Protein AF-0000000076684549 (afdb_homodimer)

Structure (mmCIF, N/CA/C/O backbone):
data_AF-0000000076684549-model_v1
#
loop_
_entity.id
_entity.type
_entity.pdbx_description
1 polymer protein-tyrosine-phosphatase
#
loop_
_atom_site.group_PDB
_atom_site.id
_atom_site.type_symbol
_atom_site.label_atom_id
_atom_site.label_alt_id
_atom_site.label_comp_id
_atom_site.label_asym_id
_atom_site.label_entity_id
_atom_site.label_seq_id
_atom_site.pdbx_PDB_ins_code
_atom_site.Cartn_x
_atom_site.Cartn_y
_atom_site.Cartn_z
_atom_site.occupancy
_atom_site.B_iso_or_equiv
_atom_site.auth_seq_id
_atom_site.auth_comp_id
_atom_site.auth_asym_id
_atom_site.auth_atom_id
_atom_site.pdbx_PDB_model_num
ATOM 1 N N . MET A 1 1 ? -19.078 31.297 41.25 1 31.47 1 MET A N 1
ATOM 2 C CA . MET A 1 1 ? -17.922 31.109 40.375 1 31.47 1 MET A CA 1
ATOM 3 C C . MET A 1 1 ? -18.328 30.531 39.031 1 31.47 1 MET A C 1
ATOM 5 O O . MET A 1 1 ? -19.125 29.594 38.969 1 31.47 1 MET A O 1
ATOM 9 N N . PRO A 1 2 ? -18.312 31.344 37.938 1 36.59 2 PRO A N 1
ATOM 10 C CA . PRO A 1 2 ? -18.844 30.844 36.656 1 36.59 2 PRO A CA 1
ATOM 11 C C . PRO A 1 2 ? -18.266 29.5 36.25 1 36.59 2 PRO A C 1
ATOM 13 O O . PRO A 1 2 ? -17.125 29.172 36.625 1 36.59 2 PRO A O 1
ATOM 16 N N . PHE A 1 3 ? -19 28.406 36.312 1 35.03 3 PHE A N 1
ATOM 17 C CA . PHE A 1 3 ? -18.625 27.141 35.688 1 35.03 3 PHE A CA 1
ATOM 18 C C . PHE A 1 3 ? -17.969 27.375 34.344 1 35.03 3 PHE A C 1
ATOM 20 O O . PHE A 1 3 ? -18.578 27.953 33.438 1 35.03 3 PHE A O 1
ATOM 27 N N . SER A 1 4 ? -16.703 27.797 34.375 1 34.62 4 SER A N 1
ATOM 28 C CA . SER A 1 4 ? -15.984 27.797 33.094 1 34.62 4 SER A CA 1
ATOM 29 C C . SER A 1 4 ? -16.344 26.562 32.281 1 34.62 4 SER A C 1
ATOM 31 O O . SER A 1 4 ? -16.172 25.438 32.719 1 34.62 4 SER A O 1
ATOM 33 N N . SER A 1 5 ? -17.5 26.5 31.703 1 37.41 5 SER A N 1
ATOM 34 C CA . SER A 1 5 ? -17.781 25.531 30.641 1 37.41 5 SER A CA 1
ATOM 35 C C . SER A 1 5 ? -16.5 25.141 29.906 1 37.41 5 SER A C 1
ATOM 37 O O . SER A 1 5 ? -15.805 26 29.359 1 37.41 5 SER A O 1
ATOM 39 N N . SER A 1 6 ? -15.633 24.391 30.422 1 40.41 6 SER A N 1
ATOM 40 C CA . SER A 1 6 ? -14.531 23.766 29.672 1 40.41 6 SER A CA 1
ATOM 41 C C . SER A 1 6 ? -14.906 23.547 28.219 1 40.41 6 SER A C 1
ATOM 43 O O . SER A 1 6 ? -15.789 22.75 27.922 1 40.41 6 SER A O 1
ATOM 45 N N . LEU A 1 7 ? -15.164 24.547 27.422 1 42.16 7 LEU A N 1
ATOM 46 C CA . LEU A 1 7 ? -15.383 24.516 25.969 1 42.16 7 LEU A CA 1
ATOM 47 C C . LEU A 1 7 ? -14.602 23.375 25.328 1 42.16 7 LEU A C 1
ATOM 49 O O . LEU A 1 7 ? -13.367 23.375 25.344 1 42.16 7 LEU A O 1
ATOM 53 N N . ARG A 1 8 ? -14.875 22.156 25.422 1 46.34 8 ARG A N 1
ATOM 54 C CA . ARG A 1 8 ? -14.352 20.969 24.734 1 46.34 8 ARG A CA 1
ATOM 55 C C . ARG A 1 8 ? -13.898 21.328 23.328 1 46.34 8 ARG A C 1
ATOM 57 O O . ARG A 1 8 ? -14.727 21.531 22.438 1 46.34 8 ARG A O 1
ATOM 64 N N . THR A 1 9 ? -12.953 22.234 23.078 1 57.84 9 THR A N 1
ATOM 65 C CA . THR A 1 9 ? -12.492 22.688 21.766 1 57.84 9 THR A CA 1
ATOM 66 C C . THR A 1 9 ? -12.219 21.5 20.859 1 57.84 9 THR A C 1
ATOM 68 O O . THR A 1 9 ? -11.672 20.484 21.297 1 57.84 9 THR A O 1
ATOM 71 N N . GLU A 1 10 ? -13.07 21.391 19.906 1 76.75 10 GLU A N 1
ATOM 72 C CA . GLU A 1 10 ? -12.969 20.328 18.906 1 76.75 10 GLU A CA 1
ATOM 73 C C . GLU A 1 10 ? -11.562 20.281 18.312 1 76.75 10 GLU A C 1
ATOM 75 O O . GLU A 1 10 ? -10.938 21.312 18.078 1 76.75 10 GLU A O 1
ATOM 80 N N . THR A 1 11 ? -10.82 19.25 18.516 1 92.12 11 THR A N 1
ATOM 81 C CA . THR A 1 11 ? -9.477 19.031 18 1 92.12 11 THR A CA 1
ATOM 82 C C . THR A 1 11 ? -9.523 18.453 16.594 1 92.12 11 THR A C 1
ATOM 84 O O . THR A 1 11 ? -10.32 17.547 16.328 1 92.12 11 THR A O 1
ATOM 87 N N . VAL A 1 12 ? -8.906 19.188 15.688 1 97.5 12 VAL A N 1
ATOM 88 C CA . VAL A 1 12 ? -8.711 18.641 14.352 1 97.5 12 VAL A CA 1
ATOM 89 C C . VAL A 1 12 ? -7.504 17.703 14.352 1 97.5 12 VAL A C 1
ATOM 91 O O . VAL A 1 12 ? -6.406 18.094 14.758 1 97.5 12 VAL A O 1
ATOM 94 N N . TYR A 1 13 ? -7.719 16.484 14 1 98.5 13 TYR A N 1
ATOM 95 C CA . TYR A 1 13 ? -6.668 15.469 13.953 1 98.5 13 TYR A CA 1
ATOM 96 C C . TYR A 1 13 ? -6.359 15.078 12.516 1 98.5 13 TYR A C 1
ATOM 98 O O . TYR A 1 13 ? -7.191 14.461 11.836 1 98.5 13 TYR A O 1
ATOM 106 N N . VAL A 1 14 ? -5.156 15.414 12.008 1 98.81 14 VAL A N 1
ATOM 107 C CA . VAL A 1 14 ? -4.715 15.133 10.648 1 98.81 14 VAL A CA 1
ATOM 108 C C . VAL A 1 14 ? -3.615 14.07 10.672 1 98.81 14 VAL A C 1
ATOM 110 O O . VAL A 1 14 ? -2.648 14.188 11.43 1 98.81 14 VAL A O 1
ATOM 113 N N . VAL A 1 15 ? -3.758 13.047 9.852 1 98.94 15 VAL A N 1
ATOM 114 C CA . VAL A 1 15 ? -2.777 11.969 9.773 1 98.94 15 VAL A CA 1
ATOM 115 C C . VAL A 1 15 ? -2.209 11.898 8.352 1 98.94 15 VAL A C 1
ATOM 117 O O . VAL A 1 15 ? -2.957 11.758 7.387 1 98.94 15 VAL A O 1
ATOM 120 N N . PHE A 1 16 ? -0.882 12.008 8.211 1 98.94 16 PHE A N 1
ATOM 121 C CA . PHE A 1 16 ? -0.19 11.859 6.938 1 98.94 16 PHE A CA 1
ATOM 122 C C . PHE A 1 16 ? 0.201 10.406 6.695 1 98.94 16 PHE A C 1
ATOM 124 O O . PHE A 1 16 ? 0.656 9.719 7.613 1 98.94 16 PHE A O 1
ATOM 131 N N . VAL A 1 17 ? 0.009 9.938 5.434 1 98.81 17 VAL A N 1
ATOM 132 C CA . VAL A 1 17 ? 0.15 8.508 5.207 1 98.81 17 VAL A CA 1
ATOM 133 C C . VAL A 1 17 ? 1.052 8.258 4 1 98.81 17 VAL A C 1
ATOM 135 O O . VAL A 1 17 ? 0.863 8.859 2.943 1 98.81 17 VAL A O 1
ATOM 138 N N . CYS A 1 18 ? 2.043 7.438 4.164 1 97.88 18 CYS A N 1
ATOM 139 C CA . CYS A 1 18 ? 2.818 6.891 3.053 1 97.88 18 CYS A CA 1
ATOM 140 C C . CYS A 1 18 ? 3.033 5.395 3.221 1 97.88 18 CYS A C 1
ATOM 142 O O . CYS A 1 18 ? 2.266 4.723 3.914 1 97.88 18 CYS A O 1
ATOM 144 N N . SER A 1 19 ? 3.949 4.801 2.512 1 95.56 19 SER A N 1
ATOM 145 C CA . SER A 1 19 ? 4.082 3.35 2.496 1 95.56 19 SER A CA 1
ATOM 146 C C . SER A 1 19 ? 4.648 2.832 3.812 1 95.56 19 SER A C 1
ATOM 148 O O . SER A 1 19 ? 4.086 1.921 4.422 1 95.56 19 SER A O 1
ATOM 150 N N . GLY A 1 20 ? 5.727 3.445 4.332 1 96.06 20 GLY A N 1
ATOM 151 C CA . GLY A 1 20 ? 6.461 2.881 5.453 1 96.06 20 GLY A CA 1
ATOM 152 C C . GLY A 1 20 ? 6.598 3.84 6.621 1 96.06 20 GLY A C 1
ATOM 153 O O . GLY A 1 20 ? 7.152 3.482 7.664 1 96.06 20 GLY A O 1
ATOM 154 N N . ASN A 1 21 ? 6.234 5.121 6.348 1 98 21 ASN A N 1
ATOM 155 C CA . ASN A 1 21 ? 6.27 6.152 7.375 1 98 21 ASN A CA 1
ATOM 156 C C . ASN A 1 21 ? 7.699 6.488 7.785 1 98 21 ASN A C 1
ATOM 158 O O . ASN A 1 21 ? 7.984 6.668 8.969 1 98 21 ASN A O 1
ATOM 162 N N . ILE A 1 22 ? 8.547 6.539 6.816 1 97.31 22 ILE A N 1
ATOM 163 C CA . ILE A 1 22 ? 9.914 6.887 7.18 1 97.31 22 ILE A CA 1
ATOM 164 C C . ILE A 1 22 ? 10.398 8.055 6.32 1 97.31 22 ILE A C 1
ATOM 166 O O . ILE A 1 22 ? 11.492 8.57 6.535 1 97.31 22 ILE A O 1
ATOM 170 N N . CYS A 1 23 ? 9.648 8.469 5.25 1 96.62 23 CYS A N 1
ATOM 171 C CA . CYS A 1 23 ? 10.117 9.539 4.375 1 96.62 23 CYS A CA 1
ATOM 172 C C . CYS A 1 23 ? 9.039 10.594 4.164 1 96.62 23 CYS A C 1
ATOM 174 O O . CYS A 1 23 ? 9.008 11.602 4.871 1 96.62 23 CYS A O 1
ATOM 176 N N . ARG A 1 24 ? 8.164 10.445 3.242 1 98.25 24 ARG A N 1
ATOM 177 C CA . ARG A 1 24 ? 7.25 11.492 2.797 1 98.25 24 ARG A CA 1
ATOM 178 C C . ARG A 1 24 ? 6.285 11.891 3.91 1 98.25 24 ARG A C 1
ATOM 180 O O . ARG A 1 24 ? 6.074 13.078 4.164 1 98.25 24 ARG A O 1
ATOM 187 N N . SER A 1 25 ? 5.711 10.836 4.605 1 98.81 25 SER A N 1
ATOM 188 C CA . SER A 1 25 ? 4.676 11.141 5.586 1 98.81 25 SER A CA 1
ATOM 189 C C . SER A 1 25 ? 5.281 11.75 6.848 1 98.81 25 SER A C 1
ATOM 191 O O . SER A 1 25 ? 4.738 12.719 7.398 1 98.81 25 SER A O 1
ATOM 193 N N . PRO A 1 26 ? 6.379 11.273 7.367 1 98.75 26 PRO A N 1
ATOM 194 C CA . PRO A 1 26 ? 6.961 11.984 8.508 1 98.75 26 PRO A CA 1
ATOM 195 C C . PRO A 1 26 ? 7.453 13.383 8.148 1 98.75 26 PRO A C 1
ATOM 197 O O . PRO A 1 26 ? 7.348 14.305 8.953 1 98.75 26 PRO A O 1
ATOM 200 N N . MET A 1 27 ? 8 13.586 6.953 1 98.81 27 MET A N 1
ATOM 201 C CA . MET A 1 27 ? 8.383 14.93 6.527 1 98.81 27 MET A CA 1
ATOM 202 C C . MET A 1 27 ? 7.172 15.859 6.527 1 98.81 27 MET A C 1
ATOM 204 O O . MET A 1 27 ? 7.258 17 7.008 1 98.81 27 MET A O 1
ATOM 208 N N . ALA A 1 28 ? 6.102 15.367 6 1 98.94 28 ALA A N 1
ATOM 209 C CA . ALA A 1 28 ? 4.875 16.156 5.961 1 98.94 28 ALA A CA 1
ATOM 210 C C . ALA A 1 28 ? 4.41 16.516 7.367 1 98.94 28 ALA A C 1
ATOM 212 O O . ALA A 1 28 ? 4.051 17.672 7.629 1 98.94 28 ALA A O 1
ATOM 213 N N . GLU A 1 29 ? 4.383 15.555 8.281 1 98.88 29 GLU A N 1
ATOM 214 C CA . GLU A 1 29 ? 3.977 15.789 9.664 1 98.88 29 GLU A CA 1
ATOM 215 C C . GLU A 1 29 ? 4.832 16.875 10.312 1 98.88 29 GLU A C 1
ATOM 217 O O . GLU A 1 29 ? 4.309 17.797 10.93 1 98.88 29 GLU A O 1
ATOM 222 N N . ILE A 1 30 ? 6.07 16.781 10.141 1 98.88 30 ILE A N 1
ATOM 223 C CA . ILE A 1 30 ? 7.031 17.672 10.789 1 98.88 30 ILE A CA 1
ATOM 224 C C . ILE A 1 30 ? 6.902 19.078 10.203 1 98.88 30 ILE A C 1
ATOM 226 O O . ILE A 1 30 ? 6.844 20.062 10.945 1 98.88 30 ILE A O 1
ATOM 230 N N . ILE A 1 31 ? 6.863 19.172 8.906 1 98.88 31 ILE A N 1
ATOM 231 C CA . ILE A 1 31 ? 6.746 20.469 8.234 1 98.88 31 ILE A CA 1
ATOM 232 C C . ILE A 1 31 ? 5.426 21.125 8.617 1 98.88 31 ILE A C 1
ATOM 234 O O . ILE A 1 31 ? 5.383 22.328 8.906 1 98.88 31 ILE A O 1
ATOM 238 N N . LEU A 1 32 ? 4.391 20.344 8.672 1 98.88 32 LEU A N 1
ATOM 239 C CA . LEU A 1 32 ? 3.088 20.906 9 1 98.88 32 LEU A CA 1
ATOM 240 C C . LEU A 1 32 ? 3.031 21.312 10.469 1 98.88 32 LEU A C 1
ATOM 242 O O . LEU A 1 32 ? 2.344 22.281 10.828 1 98.88 32 LEU A O 1
ATOM 246 N N . ARG A 1 33 ? 3.713 20.562 11.344 1 98.56 33 ARG A N 1
ATOM 247 C CA . ARG A 1 33 ? 3.783 20.969 12.742 1 98.56 33 ARG A CA 1
ATOM 248 C C . ARG A 1 33 ? 4.293 22.391 12.883 1 98.56 33 ARG A C 1
ATOM 250 O O . ARG A 1 33 ? 3.725 23.203 13.625 1 98.56 33 ARG A O 1
ATOM 257 N N . ASP A 1 34 ? 5.305 22.672 12.148 1 98 34 ASP A N 1
ATOM 258 C CA . ASP A 1 34 ? 5.855 24.031 12.164 1 98 34 ASP A CA 1
ATOM 259 C C . ASP A 1 34 ? 4.836 25.031 11.648 1 98 34 ASP A C 1
ATOM 261 O O . ASP A 1 34 ? 4.664 26.109 12.234 1 98 34 ASP A O 1
ATOM 265 N N . ALA A 1 35 ? 4.188 24.703 10.578 1 98.38 35 ALA A N 1
ATOM 266 C CA . ALA A 1 35 ? 3.195 25.594 9.977 1 98.38 35 ALA A CA 1
ATOM 267 C C . ALA A 1 35 ? 2.033 25.844 10.938 1 98.38 35 ALA A C 1
ATOM 269 O O . ALA A 1 35 ? 1.555 26.969 11.062 1 98.38 35 ALA A O 1
ATOM 270 N N . VAL A 1 36 ? 1.604 24.859 11.625 1 98.19 36 VAL A N 1
ATOM 271 C CA . VAL A 1 36 ? 0.494 24.938 12.57 1 98.19 36 VAL A CA 1
ATOM 272 C C . VAL A 1 36 ? 0.896 25.797 13.766 1 98.19 36 VAL A C 1
ATOM 274 O O . VAL A 1 36 ? 0.118 26.625 14.227 1 98.19 36 VAL A O 1
ATOM 277 N N . GLU A 1 37 ? 2.102 25.578 14.273 1 97.38 37 GLU A N 1
ATOM 278 C CA . GLU A 1 37 ? 2.621 26.375 15.383 1 97.38 37 GLU A CA 1
ATOM 279 C C . GLU A 1 37 ? 2.727 27.844 15 1 97.38 37 GLU A C 1
ATOM 281 O O . GLU A 1 37 ? 2.311 28.734 15.758 1 97.38 37 GLU A O 1
ATOM 286 N N . ASN A 1 38 ? 3.238 28.078 13.797 1 97.31 38 ASN A N 1
ATOM 287 C CA . ASN A 1 38 ? 3.393 29.438 13.305 1 97.31 38 ASN A CA 1
ATOM 288 C C . ASN A 1 38 ? 2.041 30.125 13.125 1 97.31 38 ASN A C 1
ATOM 290 O O . ASN A 1 38 ? 1.935 31.344 13.273 1 97.31 38 ASN A O 1
ATOM 294 N N . ALA A 1 39 ? 1.057 29.312 12.898 1 97.38 39 ALA A N 1
ATOM 295 C CA . ALA A 1 39 ? -0.292 29.844 12.695 1 97.38 39 ALA A CA 1
ATOM 296 C C . ALA A 1 39 ? -1.021 30 14.031 1 97.38 39 ALA A C 1
ATOM 298 O O . ALA A 1 39 ? -2.146 30.516 14.07 1 97.38 39 ALA A O 1
ATOM 299 N N . GLY A 1 40 ? -0.437 29.562 15.148 1 96.88 40 GLY A N 1
ATOM 300 C CA . GLY A 1 40 ? -1.035 29.672 16.469 1 96.88 40 GLY A CA 1
ATOM 301 C C . GLY A 1 40 ? -2.164 28.688 16.703 1 96.88 40 GLY A C 1
ATOM 302 O O . GLY A 1 40 ? -3.102 28.969 17.453 1 96.88 40 GLY A O 1
ATOM 303 N N . LEU A 1 41 ? -2.117 27.547 16.016 1 96.31 41 LEU A N 1
ATOM 304 C CA . LEU A 1 41 ? -3.217 26.594 16.062 1 96.31 41 LEU A CA 1
ATOM 305 C C . LEU A 1 41 ? -2.812 25.344 16.844 1 96.31 41 LEU A C 1
ATOM 307 O O . LEU A 1 41 ? -3.557 24.359 16.891 1 96.31 41 LEU A O 1
ATOM 311 N N . ASP A 1 42 ? -1.689 25.281 17.484 1 94.62 42 ASP A N 1
ATOM 312 C CA . ASP A 1 42 ? -1.084 24.078 18.031 1 94.62 42 ASP A CA 1
ATOM 313 C C . ASP A 1 42 ? -1.905 23.531 19.203 1 94.62 42 ASP A C 1
ATOM 315 O O . ASP A 1 42 ? -1.833 22.344 19.531 1 94.62 42 ASP A O 1
ATOM 319 N N . SER A 1 43 ? -2.721 24.297 19.781 1 94.5 43 SER A N 1
ATOM 320 C CA . SER A 1 43 ? -3.539 23.844 20.891 1 94.5 43 SER A CA 1
ATOM 321 C C . SER A 1 43 ? -4.781 23.109 20.406 1 94.5 43 SER A C 1
ATOM 323 O O . SER A 1 43 ? -5.375 22.328 21.156 1 94.5 43 SER A O 1
ATOM 325 N N . ASP A 1 44 ? -5.16 23.297 19.172 1 95.5 44 ASP A N 1
ATOM 326 C CA . ASP A 1 44 ? -6.422 22.781 18.656 1 95.5 44 ASP A CA 1
ATOM 327 C C . ASP A 1 44 ? -6.184 21.734 17.562 1 95.5 44 ASP A C 1
ATOM 329 O O . ASP A 1 44 ? -7.133 21.25 16.938 1 95.5 44 ASP A O 1
ATOM 333 N N . VAL A 1 45 ? -4.961 21.406 17.328 1 97.88 45 VAL A N 1
ATOM 334 C CA . VAL A 1 45 ? -4.641 20.531 16.203 1 97.88 45 VAL A CA 1
ATOM 335 C C . VAL A 1 45 ? -3.719 19.406 16.656 1 97.88 45 VAL A C 1
ATOM 337 O O . VAL A 1 45 ? -2.742 19.656 17.375 1 97.88 45 VAL A O 1
ATOM 340 N N . LEU A 1 46 ? -4.098 18.203 16.391 1 97.88 46 LEU A N 1
ATOM 341 C CA . LEU A 1 46 ? -3.229 17.047 16.516 1 97.88 46 LEU A CA 1
ATOM 342 C C . LEU A 1 46 ? -2.729 16.578 15.148 1 97.88 46 LEU A C 1
ATOM 344 O O . LEU A 1 46 ? -3.49 16.562 14.18 1 97.88 46 LEU A O 1
ATOM 348 N N . LEU A 1 47 ? -1.466 16.297 15.109 1 98.5 47 LEU A N 1
ATOM 349 C CA . LEU A 1 47 ? -0.854 15.789 13.891 1 98.5 47 LEU A CA 1
ATOM 350 C C . LEU A 1 47 ? -0.232 14.422 14.125 1 98.5 47 LEU A C 1
ATOM 352 O O . LEU A 1 47 ? 0.329 14.164 15.195 1 98.5 47 LEU A O 1
ATOM 356 N N . GLY A 1 48 ? -0.361 13.523 13.148 1 98.44 48 GLY A N 1
ATOM 357 C CA . GLY A 1 48 ? 0.317 12.234 13.141 1 98.44 48 GLY A CA 1
ATOM 358 C C . GLY A 1 48 ? 0.684 11.758 11.75 1 98.44 48 GLY A C 1
ATOM 359 O O . GLY A 1 48 ? 0.355 12.414 10.758 1 98.44 48 GLY A O 1
ATOM 360 N N . SER A 1 49 ? 1.431 10.758 11.648 1 98.88 49 SER A N 1
ATOM 361 C CA . SER A 1 49 ? 1.732 10.07 10.391 1 98.88 49 SER A CA 1
ATOM 362 C C . SER A 1 49 ? 1.857 8.57 10.609 1 98.88 49 SER A C 1
ATOM 364 O O . SER A 1 49 ? 2.084 8.109 11.727 1 98.88 49 SER A O 1
ATOM 366 N N . CYS A 1 50 ? 1.634 7.82 9.5 1 98.62 50 CYS A N 1
ATOM 367 C CA . CYS A 1 50 ? 1.741 6.367 9.57 1 98.62 50 CYS A CA 1
ATOM 368 C C . CYS A 1 50 ? 1.978 5.773 8.188 1 98.62 50 CYS A C 1
ATOM 370 O O . CYS A 1 50 ? 1.901 6.48 7.18 1 98.62 50 CYS A O 1
ATOM 372 N N . GLY A 1 51 ? 2.359 4.539 8.234 1 97.94 51 GLY A N 1
ATOM 373 C CA . GLY A 1 51 ? 2.527 3.789 7 1 97.94 51 GLY A CA 1
ATOM 374 C C . GLY A 1 51 ? 1.385 2.83 6.723 1 97.94 51 GLY A C 1
ATOM 375 O O . GLY A 1 51 ? 0.72 2.365 7.652 1 97.94 51 GLY A O 1
ATOM 376 N N . ILE A 1 52 ? 1.234 2.564 5.41 1 97.06 52 ILE A N 1
ATOM 377 C CA . ILE A 1 52 ? 0.346 1.468 5.039 1 97.06 52 ILE A CA 1
ATOM 378 C C . ILE A 1 52 ? 0.92 0.145 5.539 1 97.06 52 ILE A C 1
ATOM 380 O O . ILE A 1 52 ? 0.201 -0.668 6.125 1 97.06 52 ILE A O 1
ATOM 384 N N . GLY A 1 53 ? 2.197 -0.067 5.242 1 95 53 GLY A N 1
ATOM 385 C CA . GLY A 1 53 ? 2.912 -1.216 5.773 1 95 53 GLY A CA 1
ATOM 386 C C . GLY A 1 53 ? 3.588 -0.935 7.102 1 95 53 GLY A C 1
ATOM 387 O O . GLY A 1 53 ? 3.771 0.225 7.477 1 95 53 GLY A O 1
ATOM 388 N N . GLY A 1 54 ? 3.996 -2.008 7.848 1 93.75 54 GLY A N 1
ATOM 389 C CA . GLY A 1 54 ? 4.551 -1.854 9.18 1 93.75 54 GLY A CA 1
ATOM 390 C C . GLY A 1 54 ? 6.004 -2.285 9.273 1 93.75 54 GLY A C 1
ATOM 391 O O . GLY A 1 54 ? 6.496 -2.592 10.367 1 93.75 54 GLY A O 1
ATOM 392 N N . TRP A 1 55 ? 6.73 -2.279 8.242 1 91.19 55 TRP A N 1
ATOM 393 C CA . TRP A 1 55 ? 8.062 -2.879 8.172 1 91.19 55 TRP A CA 1
ATOM 394 C C . TRP A 1 55 ? 9.086 -2.025 8.914 1 91.19 55 TRP A C 1
ATOM 396 O O . TRP A 1 55 ? 10.156 -2.51 9.281 1 91.19 55 TRP A O 1
ATOM 406 N N . HIS A 1 56 ? 8.719 -0.759 9.125 1 94.38 56 HIS A N 1
ATOM 407 C CA . HIS A 1 56 ? 9.688 0.154 9.734 1 94.38 56 HIS A CA 1
ATOM 408 C C . HIS A 1 56 ? 9.203 0.646 11.094 1 94.38 56 HIS A C 1
ATOM 410 O O . HIS A 1 56 ? 9.75 1.604 11.641 1 94.38 56 HIS A O 1
ATOM 416 N N . VAL A 1 57 ? 8.18 0.047 11.664 1 96.56 57 VAL A N 1
ATOM 417 C CA . VAL A 1 57 ? 7.594 0.499 12.922 1 96.56 57 VAL A CA 1
ATOM 418 C C . VAL A 1 57 ? 8.672 0.586 13.992 1 96.56 57 VAL A C 1
ATOM 420 O O . VAL A 1 57 ? 9.461 -0.347 14.172 1 96.56 57 VAL A O 1
ATOM 423 N N . GLY A 1 58 ? 8.727 1.695 14.648 1 98.25 58 GLY A N 1
ATOM 424 C CA . GLY A 1 58 ? 9.672 1.89 15.734 1 98.25 58 GLY A CA 1
ATOM 425 C C . GLY A 1 58 ? 10.961 2.562 15.297 1 98.25 58 GLY A C 1
ATOM 426 O O . GLY A 1 58 ? 11.734 3.033 16.125 1 98.25 58 GLY A O 1
ATOM 427 N N . GLU A 1 59 ? 11.203 2.688 14.016 1 97.88 59 GLU A N 1
ATOM 428 C CA . GLU A 1 59 ? 12.422 3.287 13.477 1 97.88 59 GLU A CA 1
ATOM 429 C C . GLU A 1 59 ? 12.273 4.801 13.344 1 97.88 59 GLU A C 1
ATOM 431 O O . GLU A 1 59 ? 11.164 5.328 13.367 1 97.88 59 GLU A O 1
ATOM 436 N N . SER A 1 60 ? 13.391 5.438 13.219 1 98.31 60 SER A N 1
ATOM 437 C CA . SER A 1 60 ? 13.414 6.855 12.867 1 98.31 60 SER A CA 1
ATOM 438 C C . SER A 1 60 ? 13.117 7.059 11.383 1 98.31 60 SER A C 1
ATOM 440 O O . SER A 1 60 ? 13.016 6.09 10.625 1 98.31 60 SER A O 1
ATOM 442 N N . ALA A 1 61 ? 12.945 8.305 11.016 1 97.88 61 ALA A N 1
ATOM 443 C CA . ALA A 1 61 ? 12.836 8.617 9.594 1 97.88 61 ALA A CA 1
ATOM 444 C C . ALA A 1 61 ? 14.109 8.234 8.852 1 97.88 61 ALA A C 1
ATOM 446 O O . ALA A 1 61 ? 15.172 8.102 9.461 1 97.88 61 ALA A O 1
ATOM 447 N N . ASP A 1 62 ? 13.945 8.008 7.574 1 96.44 62 ASP A N 1
ATOM 448 C CA . ASP A 1 62 ? 15.102 7.789 6.711 1 96.44 62 ASP A CA 1
ATOM 449 C C . ASP A 1 62 ? 16.172 8.859 6.941 1 96.44 62 ASP A C 1
ATOM 451 O O . ASP A 1 62 ? 15.859 10.047 7.051 1 96.44 62 ASP A O 1
ATOM 455 N N . PRO A 1 63 ? 17.438 8.43 7.008 1 97.12 63 PRO A N 1
ATOM 456 C CA . PRO A 1 63 ? 18.516 9.391 7.293 1 97.12 63 PRO A CA 1
ATOM 457 C C . PRO A 1 63 ? 18.562 10.523 6.273 1 97.12 63 PRO A C 1
ATOM 459 O O . PRO A 1 63 ? 18.922 11.656 6.625 1 97.12 63 PRO A O 1
ATOM 462 N N . ARG A 1 64 ? 18.344 10.281 5.008 1 97.81 64 ARG A N 1
ATOM 463 C CA . ARG A 1 64 ? 18.344 11.312 3.98 1 97.81 64 ARG A CA 1
ATOM 464 C C . ARG A 1 64 ? 17.188 12.297 4.188 1 97.81 64 ARG A C 1
ATOM 466 O O . ARG A 1 64 ? 17.344 13.492 3.939 1 97.81 64 ARG A O 1
ATOM 473 N N . ALA A 1 65 ? 16.047 11.789 4.613 1 97.62 65 ALA A N 1
ATOM 474 C CA . ALA A 1 65 ? 14.922 12.656 4.98 1 97.62 65 ALA A CA 1
ATOM 475 C C . ALA A 1 65 ? 15.281 13.539 6.172 1 97.62 65 ALA A C 1
ATOM 477 O O . ALA A 1 65 ? 15 14.734 6.172 1 97.62 65 ALA A O 1
ATOM 478 N N . GLN A 1 66 ? 15.898 12.945 7.199 1 98.31 66 GLN A N 1
ATOM 479 C CA . GLN A 1 66 ? 16.312 13.695 8.375 1 98.31 66 GLN A CA 1
ATOM 480 C C . GLN A 1 66 ? 17.266 14.836 7.996 1 98.31 66 GLN A C 1
ATOM 482 O O . GLN A 1 66 ? 17.109 15.961 8.461 1 98.31 66 GLN A O 1
ATOM 487 N N . LYS A 1 67 ? 18.188 14.469 7.207 1 98.06 67 LYS A N 1
ATOM 488 C CA . LYS A 1 67 ? 19.172 15.461 6.789 1 98.06 67 LYS A CA 1
ATOM 489 C C . LYS A 1 67 ? 18.5 16.641 6.078 1 98.06 67 LYS A C 1
ATOM 491 O O . LYS A 1 67 ? 18.844 17.797 6.336 1 98.06 67 LYS A O 1
ATOM 496 N N . GLU A 1 68 ? 17.641 16.312 5.16 1 98.06 68 GLU A N 1
ATOM 497 C CA . GLU A 1 68 ? 16.938 17.359 4.422 1 98.06 68 GLU A CA 1
ATOM 498 C C . GLU A 1 68 ? 16.109 18.234 5.359 1 98.06 68 GLU A C 1
ATOM 500 O O . GLU A 1 68 ? 16.062 19.453 5.207 1 98.06 68 GLU A O 1
ATOM 505 N N . LEU A 1 69 ? 15.453 17.656 6.324 1 98.5 69 LEU A N 1
ATOM 506 C CA . LEU A 1 69 ? 14.656 18.391 7.297 1 98.5 69 LEU A CA 1
ATOM 507 C C . LEU A 1 69 ? 15.531 19.312 8.125 1 98.5 69 LEU A C 1
ATOM 509 O O . LEU A 1 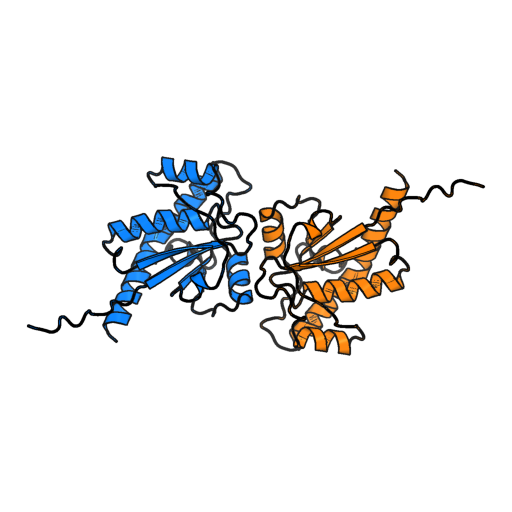69 ? 15.211 20.5 8.289 1 98.5 69 LEU A O 1
ATOM 513 N N . VAL A 1 70 ? 16.625 18.844 8.578 1 98.56 70 VAL A N 1
ATOM 514 C CA . VAL A 1 70 ? 17.547 19.641 9.391 1 98.56 70 VAL A CA 1
ATOM 515 C C . VAL A 1 70 ? 18.078 20.812 8.57 1 98.56 70 VAL A C 1
ATOM 517 O O . VAL A 1 70 ? 18.109 21.938 9.055 1 98.56 70 VAL A O 1
ATOM 520 N N . ARG A 1 71 ? 18.453 20.547 7.383 1 98.12 71 ARG A N 1
ATOM 521 C CA . ARG A 1 71 ? 18.953 21.578 6.492 1 98.12 71 ARG A CA 1
ATOM 522 C C . ARG A 1 71 ? 17.938 22.703 6.328 1 98.12 71 ARG A C 1
ATOM 524 O O . ARG A 1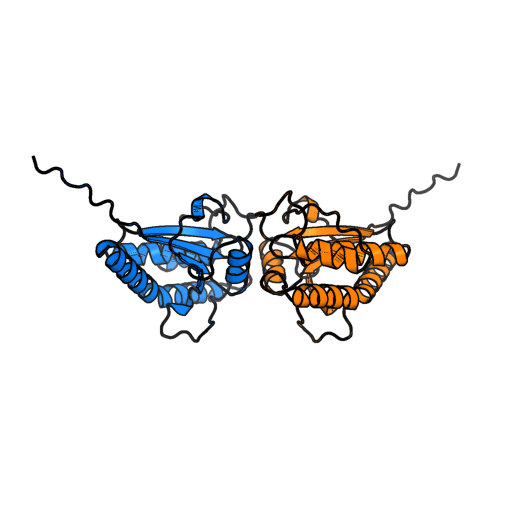 71 ? 18.297 23.875 6.234 1 98.12 71 ARG A O 1
ATOM 531 N N . ALA A 1 72 ? 16.719 22.328 6.301 1 98.19 72 ALA A N 1
ATOM 532 C CA . ALA A 1 72 ? 15.641 23.297 6.07 1 98.19 72 ALA A CA 1
ATOM 533 C C . ALA A 1 72 ? 15.18 23.922 7.383 1 98.19 72 ALA A C 1
ATOM 535 O O . ALA A 1 72 ? 14.281 24.766 7.391 1 98.19 72 ALA A O 1
ATOM 536 N N . GLY A 1 73 ? 15.719 23.484 8.523 1 98.31 73 GLY A N 1
ATOM 537 C CA . GLY A 1 73 ? 15.461 24.141 9.797 1 98.31 73 GLY A CA 1
ATOM 538 C C . GLY A 1 73 ? 14.414 23.438 10.625 1 98.31 73 GLY A C 1
ATOM 539 O O . GLY A 1 73 ? 13.891 24 11.586 1 98.31 73 GLY A O 1
ATOM 540 N N . TYR A 1 74 ? 14.125 22.203 10.266 1 98.5 74 TYR A N 1
ATOM 541 C CA . TYR A 1 74 ? 13.109 21.453 10.992 1 98.5 74 TYR A CA 1
ATOM 542 C C . TYR A 1 74 ? 13.758 20.469 11.969 1 98.5 74 TYR A C 1
ATOM 544 O O . TYR A 1 74 ? 14.875 20 11.734 1 98.5 74 TYR A O 1
ATOM 552 N N . ASP A 1 75 ? 13.023 20.172 13.102 1 98.06 75 ASP A N 1
ATOM 553 C CA . ASP A 1 75 ? 13.398 19.062 13.984 1 98.06 75 ASP A CA 1
ATOM 554 C C . ASP A 1 75 ? 12.977 17.719 13.391 1 98.06 75 ASP A C 1
ATOM 556 O O . ASP A 1 75 ? 11.781 17.453 13.25 1 98.06 75 ASP A O 1
ATOM 560 N N . PRO A 1 76 ? 13.906 16.859 13.125 1 98.06 76 PRO A N 1
ATOM 561 C CA . PRO A 1 76 ? 13.594 15.633 12.391 1 98.06 76 PRO A CA 1
ATOM 562 C C . PRO A 1 76 ? 13.117 14.5 13.305 1 98.06 76 PRO A C 1
ATOM 564 O O . PRO A 1 76 ? 12.922 13.375 12.844 1 98.06 76 PRO A O 1
ATOM 567 N N . THR A 1 77 ? 12.914 14.688 14.617 1 98.19 77 THR A N 1
ATOM 568 C CA . THR A 1 77 ? 12.539 13.625 15.547 1 98.19 77 THR A CA 1
ATOM 569 C C . THR A 1 77 ? 11.234 12.969 15.125 1 98.19 77 THR A C 1
ATOM 571 O O . THR A 1 77 ? 10.219 13.648 14.953 1 98.19 77 THR A O 1
ATOM 574 N N . HIS A 1 78 ? 11.273 11.688 14.977 1 98.44 78 HIS A N 1
ATOM 575 C CA . HIS A 1 78 ? 10.141 10.906 14.492 1 98.44 78 HIS A CA 1
ATOM 576 C C . HIS A 1 78 ? 10.305 9.43 14.836 1 98.44 78 HIS A C 1
ATOM 578 O O . HIS A 1 78 ? 11.422 8.914 14.867 1 98.44 78 HIS A O 1
ATOM 584 N N . THR A 1 79 ? 9.195 8.758 15.164 1 98.75 79 THR A N 1
ATOM 585 C CA . THR A 1 79 ? 9.117 7.305 15.297 1 98.75 79 THR A CA 1
ATOM 586 C C . THR A 1 79 ? 8.031 6.734 14.383 1 98.75 79 THR A C 1
ATOM 588 O O . THR A 1 79 ? 6.863 7.105 14.5 1 98.75 79 THR A O 1
ATOM 591 N N . ALA A 1 80 ? 8.43 5.836 13.508 1 98.56 80 ALA A N 1
ATOM 592 C CA . ALA A 1 80 ? 7.527 5.281 12.508 1 98.56 80 ALA A CA 1
ATOM 593 C C . ALA A 1 80 ? 6.418 4.465 13.164 1 98.56 80 ALA A C 1
ATOM 595 O O . ALA A 1 80 ? 6.656 3.746 14.133 1 98.56 80 ALA A O 1
ATOM 596 N N . ALA A 1 81 ? 5.23 4.566 12.641 1 98.44 81 ALA A N 1
ATOM 597 C CA . ALA A 1 81 ? 4.035 3.83 13.039 1 98.44 81 ALA A CA 1
ATOM 598 C C . ALA A 1 81 ? 3.299 3.273 11.828 1 98.44 81 ALA A C 1
ATOM 600 O O . ALA A 1 81 ? 3.531 3.711 10.695 1 98.44 81 ALA A O 1
ATOM 601 N N . GLN A 1 82 ? 2.549 2.285 12.062 1 97.69 82 GLN A N 1
ATOM 602 C CA . GLN A 1 82 ? 1.663 1.76 11.023 1 97.69 82 GLN A CA 1
ATOM 603 C C . GLN A 1 82 ? 0.219 2.188 11.273 1 97.69 82 GLN A C 1
ATOM 605 O O . GLN A 1 82 ? -0.211 2.314 12.422 1 97.69 82 GLN A O 1
ATOM 610 N N . LEU A 1 83 ? -0.541 2.357 10.195 1 97.88 83 LEU A N 1
ATOM 611 C CA . LEU A 1 83 ? -1.97 2.641 10.281 1 97.88 83 LEU A CA 1
ATOM 612 C C . LEU A 1 83 ? -2.666 1.648 11.203 1 97.88 83 LEU A C 1
ATOM 614 O O . LEU A 1 83 ? -2.566 0.436 11.008 1 97.88 83 LEU A O 1
ATOM 618 N N . GLY A 1 84 ? -3.301 2.131 12.25 1 95.25 84 GLY A N 1
ATOM 619 C CA . GLY A 1 84 ? -3.975 1.312 13.242 1 95.25 84 GLY A CA 1
ATOM 620 C C . GLY A 1 84 ? -5.098 2.043 13.953 1 95.25 84 GLY A C 1
ATOM 621 O O . GLY A 1 84 ? -5.543 3.1 13.5 1 95.25 84 GLY A O 1
ATOM 622 N N . LYS A 1 85 ? -5.559 1.475 15.016 1 94.12 85 LYS A N 1
ATOM 623 C CA . LYS A 1 85 ? -6.711 1.98 15.75 1 94.12 85 LYS A CA 1
ATOM 624 C C . LYS A 1 85 ? -6.449 3.385 16.281 1 94.12 85 LYS A C 1
ATOM 626 O O . LYS A 1 85 ? -7.363 4.207 16.359 1 94.12 85 LYS A O 1
ATOM 631 N N . GLU A 1 86 ? -5.219 3.648 16.562 1 95.19 86 GLU A N 1
ATOM 632 C CA . GLU A 1 86 ? -4.871 4.941 17.156 1 95.19 86 GLU A CA 1
ATOM 633 C C . GLU A 1 86 ? -5.102 6.074 16.156 1 95.19 86 GLU A C 1
ATOM 635 O O . GLU A 1 86 ? -5.18 7.242 16.547 1 95.19 86 GLU A O 1
ATOM 640 N N . HIS A 1 87 ? -5.234 5.715 14.867 1 97.19 87 HIS A N 1
ATOM 641 C CA . HIS A 1 87 ? -5.43 6.73 13.836 1 97.19 87 HIS A CA 1
ATOM 642 C C . HIS A 1 87 ? -6.902 6.844 13.445 1 97.19 87 HIS A C 1
ATOM 644 O O . HIS A 1 87 ? -7.277 7.734 12.688 1 97.19 87 HIS A O 1
ATOM 650 N N . SER A 1 88 ? -7.754 6.004 14.016 1 92.62 88 SER A N 1
ATOM 651 C CA . SER A 1 88 ? -9.117 5.805 13.523 1 92.62 88 SER A CA 1
ATOM 652 C C . SER A 1 88 ? -9.953 7.07 13.688 1 92.62 88 SER A C 1
ATOM 654 O O . SER A 1 88 ? -10.898 7.297 12.93 1 92.62 88 SER A O 1
ATOM 656 N N . ASP A 1 89 ? -9.586 7.902 14.617 1 94.44 89 ASP A N 1
ATOM 657 C CA . ASP A 1 89 ? -10.406 9.078 14.906 1 94.44 89 ASP A CA 1
ATOM 658 C C . ASP A 1 89 ? -9.883 10.305 14.164 1 94.44 89 ASP A C 1
ATOM 660 O O . ASP A 1 89 ? -10.281 11.43 14.461 1 94.44 89 ASP A O 1
ATOM 664 N N . ALA A 1 90 ? -8.992 10.102 13.227 1 98.06 90 ALA A N 1
ATOM 665 C CA . ALA A 1 90 ? -8.477 11.227 12.453 1 98.06 90 ALA A CA 1
ATOM 666 C C . ALA A 1 90 ? -9.609 11.953 11.727 1 98.06 90 ALA A C 1
ATOM 668 O O . ALA A 1 90 ? -10.523 11.32 11.195 1 98.06 90 ALA A O 1
ATOM 669 N N . THR A 1 91 ? -9.516 13.281 11.773 1 98.38 91 THR A N 1
ATOM 670 C CA . THR A 1 91 ? -10.445 14.109 11.016 1 98.38 91 THR A CA 1
ATOM 671 C C . THR A 1 91 ? -10.195 13.969 9.516 1 98.38 91 THR A C 1
ATOM 673 O O . THR A 1 91 ? -11.133 13.93 8.727 1 98.38 91 THR A O 1
ATOM 676 N N . LEU A 1 92 ? -8.945 13.859 9.148 1 98.81 92 LEU A N 1
ATOM 677 C CA . LEU A 1 92 ? -8.523 13.766 7.758 1 98.81 92 LEU A CA 1
ATOM 678 C C . LEU A 1 92 ? -7.242 12.953 7.629 1 98.81 92 LEU A C 1
ATOM 680 O O . LEU A 1 92 ? -6.312 13.125 8.422 1 98.81 92 LEU A O 1
ATOM 684 N N . PHE A 1 93 ? -7.238 12.047 6.688 1 98.94 93 PHE A N 1
ATOM 685 C CA . PHE A 1 93 ? -6.031 11.375 6.234 1 98.94 93 PHE A CA 1
ATOM 686 C C . PHE A 1 93 ? -5.484 12.031 4.969 1 98.94 93 PHE A C 1
ATOM 688 O O . PHE A 1 93 ? -6.211 12.195 3.988 1 98.94 93 PHE A O 1
ATOM 695 N N . ILE A 1 94 ? -4.238 12.398 4.996 1 98.94 94 ILE A N 1
ATOM 696 C CA . ILE A 1 94 ? -3.609 13.016 3.834 1 98.94 94 ILE A CA 1
ATOM 697 C C . ILE A 1 94 ? -2.562 12.07 3.248 1 98.94 94 ILE A C 1
ATOM 699 O O . ILE A 1 94 ? -1.54 11.797 3.879 1 98.94 94 ILE A O 1
ATOM 703 N N . ALA A 1 95 ? -2.82 11.625 2.064 1 98.81 95 ALA A N 1
ATOM 704 C CA . ALA A 1 95 ? -1.992 10.648 1.365 1 98.81 95 ALA A CA 1
ATOM 705 C C . ALA A 1 95 ? -0.955 11.336 0.483 1 98.81 95 ALA A C 1
ATOM 707 O O . ALA A 1 95 ? -1.209 12.414 -0.058 1 98.81 95 ALA A O 1
ATOM 708 N N . MET A 1 96 ? 0.179 10.688 0.265 1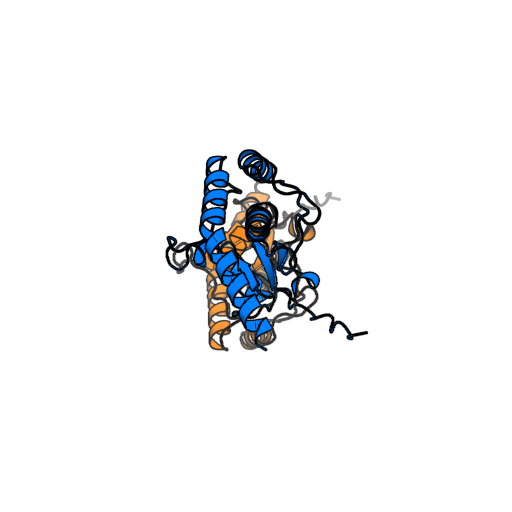 98.44 96 MET A N 1
ATOM 709 C CA . MET A 1 96 ? 1.251 11.242 -0.554 1 98.44 96 MET A CA 1
ATOM 710 C C . MET A 1 96 ? 1.014 10.953 -2.033 1 98.44 96 MET A C 1
ATOM 712 O O . MET A 1 96 ? 1.449 11.711 -2.898 1 98.44 96 MET A O 1
ATOM 716 N N . ASP A 1 97 ? 0.426 9.812 -2.312 1 97.19 97 ASP A N 1
ATOM 717 C CA . ASP A 1 97 ? 0.123 9.43 -3.689 1 97.19 97 ASP A CA 1
ATOM 718 C C . ASP A 1 97 ? -1.08 8.492 -3.746 1 97.19 97 ASP A C 1
ATOM 720 O O . ASP A 1 97 ? -1.687 8.188 -2.717 1 97.19 97 ASP A O 1
ATOM 724 N N . SER A 1 98 ? -1.426 8.078 -4.953 1 95.06 98 SER A N 1
ATOM 725 C CA . SER A 1 98 ? -2.65 7.32 -5.18 1 95.06 98 SER A CA 1
ATOM 726 C C . SER A 1 98 ? -2.574 5.945 -4.527 1 95.06 98 SER A C 1
ATOM 728 O O . SER A 1 98 ? -3.6 5.371 -4.156 1 95.06 98 SER A O 1
ATOM 730 N N . SER A 1 99 ? -1.368 5.359 -4.441 1 94.88 99 SER A N 1
ATOM 731 C CA . SER A 1 99 ? -1.241 4.059 -3.795 1 94.88 99 SER A CA 1
ATOM 732 C C . SER A 1 99 ? -1.64 4.129 -2.326 1 94.88 99 SER A C 1
ATOM 734 O O . SER A 1 99 ? -2.225 3.186 -1.789 1 94.88 99 SER A O 1
ATOM 736 N N . HIS A 1 100 ? -1.38 5.23 -1.682 1 97.31 100 HIS A N 1
ATOM 737 C CA . HIS A 1 100 ? -1.755 5.406 -0.283 1 97.31 100 HIS A CA 1
ATOM 738 C C . HIS A 1 100 ? -3.254 5.656 -0.142 1 97.31 100 HIS A C 1
ATOM 740 O O . HIS A 1 100 ? -3.871 5.219 0.832 1 97.31 100 HIS A O 1
ATOM 746 N N . VAL A 1 101 ? -3.822 6.375 -1.106 1 96.75 101 VAL A N 1
ATOM 747 C CA . VAL A 1 101 ? -5.273 6.523 -1.141 1 96.75 101 VAL A CA 1
ATOM 748 C C . VAL A 1 101 ? -5.934 5.148 -1.188 1 96.75 101 VAL A C 1
ATOM 750 O O . VAL A 1 101 ? -6.84 4.859 -0.401 1 96.75 101 VAL A O 1
ATOM 753 N N . GLN A 1 102 ? -5.441 4.312 -2.031 1 92.94 102 GLN A N 1
ATOM 754 C CA . GLN A 1 102 ? -6 2.975 -2.17 1 92.94 102 GLN A CA 1
ATOM 755 C C . GLN A 1 102 ? -5.809 2.164 -0.89 1 92.94 102 GLN A C 1
ATOM 757 O O . GLN A 1 102 ? -6.719 1.454 -0.457 1 92.94 102 GLN A O 1
ATOM 762 N N . GLY A 1 103 ? -4.633 2.281 -0.329 1 94.12 103 GLY A N 1
ATOM 763 C CA . GLY A 1 103 ? -4.387 1.609 0.937 1 94.12 103 GLY A CA 1
ATOM 764 C C . GLY A 1 103 ? -5.359 2.018 2.027 1 94.12 103 GLY A C 1
ATOM 765 O O . GLY A 1 103 ? -5.879 1.168 2.754 1 94.12 103 GLY A O 1
ATOM 766 N N . LEU A 1 104 ? -5.594 3.283 2.084 1 96.81 104 LEU A N 1
ATOM 767 C CA . LEU A 1 104 ? -6.523 3.803 3.084 1 96.81 104 LEU A CA 1
ATOM 768 C C . LEU A 1 104 ? -7.938 3.293 2.832 1 96.81 104 LEU A C 1
ATOM 770 O O . LEU A 1 104 ? -8.633 2.896 3.768 1 96.81 104 LEU A O 1
ATOM 774 N N . LYS A 1 105 ? -8.352 3.32 1.612 1 94.19 105 LYS A N 1
ATOM 775 C CA . LYS A 1 105 ? -9.672 2.805 1.264 1 94.19 105 LYS A CA 1
ATOM 776 C C . LYS A 1 105 ? -9.812 1.335 1.654 1 94.19 105 LYS A C 1
ATOM 778 O O . LYS A 1 105 ? -10.828 0.931 2.225 1 94.19 105 LYS A O 1
ATOM 783 N N . HIS A 1 106 ? -8.812 0.589 1.404 1 91.56 106 HIS A N 1
ATOM 784 C CA . HIS A 1 106 ? -8.836 -0.834 1.724 1 91.56 106 HIS A CA 1
ATOM 785 C C . HIS A 1 106 ? -8.836 -1.061 3.23 1 91.56 106 HIS A C 1
ATOM 787 O O . HIS A 1 106 ? -9.367 -2.066 3.711 1 91.56 106 HIS A O 1
ATOM 793 N N . ALA A 1 107 ? -8.289 -0.143 3.949 1 93.69 107 ALA A N 1
ATOM 794 C CA . ALA A 1 107 ? -8.289 -0.221 5.41 1 93.69 107 ALA A CA 1
ATOM 795 C C . ALA A 1 107 ? -9.641 0.178 5.984 1 93.69 107 ALA A C 1
ATOM 797 O O . ALA A 1 107 ? -9.852 0.125 7.199 1 93.69 107 ALA A O 1
ATOM 798 N N . GLY A 1 108 ? -10.562 0.667 5.141 1 93.25 108 GLY A N 1
ATOM 799 C CA . GLY A 1 108 ? -11.922 0.973 5.574 1 93.25 108 GLY A CA 1
ATOM 800 C C . GLY A 1 108 ? -12.125 2.439 5.906 1 93.25 108 GLY A C 1
ATOM 801 O O . GLY A 1 108 ? -13.141 2.812 6.492 1 93.25 108 GLY A O 1
ATOM 802 N N . ILE A 1 109 ? -11.117 3.268 5.555 1 96.5 109 ILE A N 1
ATOM 803 C CA . ILE A 1 109 ? -11.258 4.699 5.805 1 96.5 109 ILE A CA 1
ATOM 804 C C . ILE A 1 109 ? -12.234 5.301 4.793 1 96.5 109 ILE A C 1
ATOM 806 O O . ILE A 1 109 ? -12.078 5.109 3.584 1 96.5 109 ILE A O 1
ATOM 810 N N . PRO A 1 110 ? -13.227 6.043 5.309 1 96.62 110 PRO A N 1
ATOM 811 C CA . PRO A 1 110 ? -14.18 6.668 4.383 1 96.62 110 PRO A CA 1
ATOM 812 C C . PRO A 1 110 ? -13.508 7.648 3.422 1 96.62 110 PRO A C 1
ATOM 814 O O . PRO A 1 110 ? -12.633 8.414 3.83 1 96.62 110 PRO A O 1
ATOM 817 N N . LYS A 1 111 ? -13.961 7.621 2.188 1 96.06 111 LYS A N 1
ATOM 818 C CA . LYS A 1 111 ? -13.367 8.422 1.125 1 96.06 111 LYS A CA 1
ATOM 819 C C . LYS A 1 111 ? -13.406 9.914 1.473 1 96.06 111 LYS A C 1
ATOM 821 O O . LYS A 1 111 ? -12.508 10.664 1.087 1 96.06 111 LYS A O 1
ATOM 826 N N . GLU A 1 112 ? -14.406 10.32 2.197 1 97.31 112 GLU A N 1
ATOM 827 C CA . GLU A 1 112 ? -14.586 11.734 2.525 1 97.31 112 GLU A CA 1
ATOM 828 C C . GLU A 1 112 ? -13.523 12.211 3.506 1 97.31 112 GLU A C 1
ATOM 830 O O . GLU A 1 112 ? -13.336 13.414 3.693 1 97.31 112 GLU A O 1
ATOM 835 N N . ARG A 1 113 ? -12.789 11.25 4.066 1 98.44 113 ARG A N 1
ATOM 836 C CA . ARG A 1 113 ? -11.75 11.617 5.027 1 98.44 113 ARG A CA 1
ATOM 837 C C . ARG A 1 113 ? -10.359 11.445 4.422 1 98.44 113 ARG A C 1
ATOM 839 O O . ARG A 1 113 ? -9.359 11.438 5.145 1 98.44 113 ARG A O 1
ATOM 846 N N . ILE A 1 114 ? -10.289 11.281 3.16 1 98.69 114 ILE A N 1
ATOM 847 C CA . ILE A 1 114 ? -9.016 11.055 2.496 1 98.69 114 ILE A CA 1
ATOM 848 C C . ILE A 1 114 ? -8.758 12.156 1.47 1 98.69 114 ILE A C 1
ATOM 850 O O . ILE A 1 114 ? -9.633 12.469 0.655 1 98.69 114 ILE A O 1
ATOM 854 N N . ARG A 1 115 ? -7.594 12.742 1.463 1 98.75 115 ARG A N 1
ATOM 855 C CA . ARG A 1 115 ? -7.176 13.703 0.447 1 98.75 115 ARG A CA 1
ATOM 856 C C . ARG A 1 115 ? -5.703 13.523 0.093 1 98.75 115 ARG A C 1
ATOM 858 O O . ARG A 1 115 ? -4.914 13.055 0.917 1 98.75 115 ARG A O 1
ATOM 865 N N . LEU A 1 116 ? -5.402 13.852 -1.148 1 98.81 116 LEU A N 1
ATOM 866 C CA . LEU A 1 116 ? -3.996 13.93 -1.539 1 98.81 116 LEU A CA 1
ATOM 867 C C . LEU A 1 116 ? -3.342 15.188 -0.981 1 98.81 116 LEU A C 1
ATOM 869 O O . LEU A 1 116 ? -3.947 16.266 -0.988 1 98.81 116 LEU A O 1
ATOM 873 N N . LEU A 1 117 ? -2.09 15.047 -0.61 1 98.94 117 LEU A N 1
ATOM 874 C CA . LEU A 1 117 ? -1.389 16.188 -0.045 1 98.94 117 LEU A CA 1
ATOM 875 C C . LEU A 1 117 ? -1.347 17.344 -1.04 1 98.94 117 LEU A C 1
ATOM 877 O O . LEU A 1 117 ? -1.662 18.484 -0.689 1 98.94 117 LEU A O 1
ATOM 881 N N . ARG A 1 118 ? -1.082 17.078 -2.281 1 98.81 118 ARG A N 1
ATOM 882 C CA . ARG A 1 118 ? -0.829 18.141 -3.242 1 98.81 118 ARG A CA 1
ATOM 883 C C . ARG A 1 118 ? -2.135 18.766 -3.715 1 98.81 118 ARG A C 1
ATOM 885 O O . ARG A 1 118 ? -2.121 19.766 -4.438 1 98.81 118 ARG A O 1
ATOM 892 N N . SER A 1 119 ? -3.273 18.188 -3.303 1 98.69 119 SER A N 1
ATOM 893 C CA . SER A 1 119 ? -4.547 18.844 -3.562 1 98.69 119 SER A CA 1
ATOM 894 C C . SER A 1 119 ? -4.672 20.141 -2.768 1 98.69 119 SER A C 1
ATOM 896 O O . SER A 1 119 ? -5.535 20.969 -3.057 1 98.69 119 SER A O 1
ATOM 898 N N . PHE A 1 120 ? -3.775 20.344 -1.811 1 98.81 120 PHE A N 1
ATOM 899 C CA . PHE A 1 120 ? -3.797 21.547 -0.979 1 98.81 120 PHE A CA 1
ATOM 900 C C . PHE A 1 120 ? -2.854 22.609 -1.535 1 98.81 120 PHE A C 1
ATOM 902 O O . PHE A 1 120 ? -2.785 23.719 -1.008 1 98.81 120 PHE A O 1
ATOM 909 N N . ASP A 1 121 ? -2.025 22.281 -2.494 1 98.44 121 ASP A N 1
ATOM 910 C CA . ASP A 1 121 ? -1.167 23.219 -3.207 1 98.44 121 ASP A CA 1
ATOM 911 C C . ASP A 1 121 ? -1.915 23.875 -4.367 1 98.44 121 ASP A C 1
ATOM 913 O O . ASP A 1 121 ? -2.223 23.203 -5.363 1 98.44 121 ASP A O 1
ATOM 917 N N . PRO A 1 122 ? -2.182 25.141 -4.297 1 96.81 122 PRO A N 1
ATOM 918 C CA . PRO A 1 122 ? -2.977 25.781 -5.344 1 96.81 122 PRO A CA 1
ATOM 919 C C . PRO A 1 122 ? -2.301 25.734 -6.711 1 96.81 122 PRO A C 1
ATOM 921 O O . PRO A 1 122 ? -2.963 25.906 -7.738 1 96.81 122 PRO A O 1
ATOM 924 N N . LYS A 1 123 ? -1.046 25.453 -6.766 1 97.56 123 LYS A N 1
ATOM 925 C CA . LYS A 1 123 ? -0.309 25.469 -8.023 1 97.56 123 LYS A CA 1
ATOM 926 C C . LYS A 1 123 ? -0.197 24.047 -8.602 1 97.56 123 LYS A C 1
ATOM 928 O O . LYS A 1 123 ? 0.33 23.859 -9.695 1 97.56 123 LYS A O 1
ATOM 933 N N . SER A 1 124 ? -0.658 23.094 -7.801 1 97.38 124 SER A N 1
ATOM 934 C CA . SER A 1 124 ? -0.523 21.703 -8.242 1 97.38 124 SER A CA 1
ATOM 935 C C . SER A 1 124 ? -1.686 21.297 -9.141 1 97.38 124 SER A C 1
ATOM 937 O O . SER A 1 124 ? -2.832 21.672 -8.891 1 97.38 124 SER A O 1
ATOM 939 N N . PRO A 1 125 ? -1.415 20.609 -10.172 1 96.75 125 PRO A N 1
ATOM 940 C CA . PRO A 1 125 ? -2.527 20.094 -10.969 1 96.75 125 PRO A CA 1
ATOM 941 C C . PRO A 1 125 ? -3.352 19.047 -10.219 1 96.75 125 PRO A C 1
ATOM 943 O O . PRO A 1 125 ? -2.904 18.516 -9.195 1 96.75 125 PRO A O 1
ATOM 946 N N . LYS A 1 126 ? -4.547 18.797 -10.812 1 95.25 126 LYS A N 1
ATOM 947 C CA . LYS A 1 126 ? -5.418 17.781 -10.227 1 95.25 126 LYS A CA 1
ATOM 948 C C . LYS A 1 126 ? -4.75 16.422 -10.242 1 95.25 126 LYS A C 1
ATOM 950 O O . LYS A 1 126 ? -4.172 16.016 -11.25 1 95.25 126 LYS A O 1
ATOM 955 N N . GLY A 1 127 ? -4.809 15.781 -9.117 1 95.5 127 GLY A N 1
ATOM 956 C CA . GLY A 1 127 ? -4.301 14.422 -9.047 1 95.5 127 GLY A CA 1
ATOM 957 C C . GLY A 1 127 ? -2.801 14.352 -8.828 1 95.5 127 GLY A C 1
ATOM 958 O O . GLY A 1 127 ? -2.213 13.266 -8.836 1 95.5 127 GLY A O 1
ATOM 959 N N . ALA A 1 128 ? -2.158 15.492 -8.578 1 97.75 128 ALA A N 1
ATOM 960 C CA . ALA A 1 128 ? -0.714 15.523 -8.35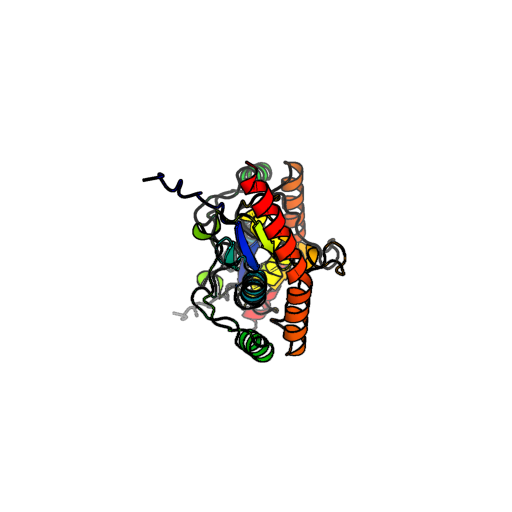9 1 97.75 128 ALA A CA 1
ATOM 961 C C . ALA A 1 128 ? -0.334 14.742 -7.102 1 97.75 128 ALA A C 1
ATOM 963 O O . ALA A 1 128 ? -1.045 14.789 -6.094 1 97.75 128 ALA A O 1
ATOM 964 N N . GLU A 1 129 ? 0.773 14.055 -7.219 1 97.62 129 GLU A N 1
ATOM 965 C CA . GLU A 1 129 ? 1.293 13.242 -6.121 1 97.62 129 GLU A CA 1
ATOM 966 C C . GLU A 1 129 ? 2.611 13.805 -5.594 1 97.62 129 GLU A C 1
ATOM 968 O O . GLU A 1 129 ? 3.289 14.562 -6.289 1 97.62 129 GLU A O 1
ATOM 973 N N . VAL A 1 130 ? 2.928 13.547 -4.355 1 97.88 130 VAL A N 1
ATOM 974 C CA . VAL A 1 130 ? 4.238 13.898 -3.818 1 97.88 130 VAL A CA 1
ATOM 975 C C . VAL A 1 130 ? 5.293 12.938 -4.359 1 97.88 130 VAL A C 1
ATOM 977 O O . VAL A 1 130 ? 5.105 11.719 -4.324 1 97.88 130 VAL A O 1
ATOM 980 N N . ALA A 1 131 ? 6.336 13.477 -4.82 1 94.12 131 ALA A N 1
ATOM 981 C CA . ALA A 1 131 ? 7.418 12.648 -5.34 1 94.12 131 ALA A CA 1
ATOM 982 C C . ALA A 1 131 ? 7.984 11.734 -4.258 1 94.12 131 ALA A C 1
ATOM 984 O O . ALA A 1 131 ? 8.156 12.156 -3.111 1 94.12 131 ALA A O 1
ATOM 985 N N . ASP A 1 132 ? 8.242 10.508 -4.625 1 92.81 132 ASP A N 1
ATOM 986 C CA . ASP A 1 132 ? 8.875 9.57 -3.703 1 92.81 132 ASP A CA 1
ATOM 987 C C . ASP A 1 132 ? 10.398 9.602 -3.838 1 92.81 132 ASP A C 1
ATOM 989 O O . ASP A 1 132 ? 10.953 9.117 -4.824 1 92.81 132 ASP A O 1
ATOM 993 N N . PRO A 1 133 ? 11.047 10.094 -2.861 1 93.44 133 PRO A N 1
ATOM 994 C CA . PRO A 1 133 ? 12.5 10.25 -2.965 1 93.44 133 PRO A CA 1
ATOM 995 C C . PRO A 1 133 ? 13.25 8.961 -2.617 1 93.44 133 PRO A C 1
ATOM 997 O O . PRO A 1 133 ? 14.469 8.883 -2.814 1 93.44 133 PRO A O 1
ATOM 1000 N N . TYR A 1 134 ? 12.602 7.969 -2.166 1 81.75 134 TYR A N 1
ATOM 1001 C CA . TYR A 1 134 ? 13.203 6.809 -1.52 1 81.75 134 TYR A CA 1
ATOM 1002 C C . TYR A 1 134 ? 14.203 6.125 -2.445 1 81.75 134 TYR A C 1
ATOM 1004 O O . TYR A 1 134 ? 15.273 5.699 -2.004 1 81.75 134 TYR A O 1
ATOM 1012 N N . TYR A 1 135 ? 13.914 6.18 -3.742 1 75.12 135 TYR A N 1
ATOM 1013 C CA . TYR A 1 135 ? 14.805 5.457 -4.641 1 75.12 135 TYR A CA 1
ATOM 1014 C C . TYR A 1 135 ? 15.656 6.426 -5.457 1 75.12 135 TYR A C 1
ATOM 1016 O O . TYR A 1 135 ? 16.297 6.023 -6.43 1 75.12 135 TYR A O 1
ATOM 1024 N N . GLY A 1 136 ? 15.648 7.605 -5.012 1 78.25 136 GLY A N 1
ATOM 1025 C CA . GLY A 1 136 ? 16.406 8.609 -5.738 1 78.25 136 GLY A CA 1
ATOM 1026 C C . GLY A 1 136 ? 17.531 9.219 -4.914 1 78.25 136 GLY A C 1
ATOM 1027 O O . GLY A 1 136 ? 17.938 8.648 -3.904 1 78.25 136 GLY A O 1
ATOM 1028 N N . GLY A 1 137 ? 18.172 10.258 -5.461 1 81.75 137 GLY A N 1
ATOM 1029 C CA . GLY A 1 137 ? 19.25 10.984 -4.805 1 81.75 137 GLY A CA 1
ATOM 1030 C C . GLY A 1 137 ? 18.766 12.195 -4.027 1 81.75 137 GLY A C 1
ATOM 1031 O O . GLY A 1 137 ? 17.578 12.328 -3.76 1 81.75 137 GLY A O 1
ATOM 1032 N N . ARG A 1 138 ? 19.672 13 -3.521 1 85.12 138 ARG A N 1
ATOM 1033 C CA . ARG A 1 138 ? 19.406 14.164 -2.68 1 85.12 138 ARG A CA 1
ATOM 1034 C C . ARG A 1 138 ? 18.375 15.086 -3.316 1 85.12 138 ARG A C 1
ATOM 1036 O O . ARG A 1 138 ? 17.516 15.641 -2.621 1 85.12 138 ARG A O 1
ATOM 1043 N N . ASP A 1 139 ? 18.391 15.219 -4.535 1 92.81 139 ASP A N 1
ATOM 1044 C CA . ASP A 1 139 ? 17.484 16.109 -5.25 1 92.81 139 ASP A CA 1
ATOM 1045 C C . ASP A 1 139 ? 16.031 15.664 -5.078 1 92.81 139 ASP A C 1
ATOM 1047 O O . ASP A 1 139 ? 15.117 16.484 -5.078 1 92.81 139 ASP A O 1
ATOM 1051 N N . GLY A 1 140 ? 15.891 14.461 -4.871 1 95.19 140 GLY A N 1
ATOM 1052 C CA . GLY A 1 140 ? 14.555 13.938 -4.645 1 95.19 140 GLY A CA 1
ATOM 1053 C C . GLY A 1 140 ? 13.953 14.375 -3.32 1 95.19 140 GLY A C 1
ATOM 1054 O O . GLY A 1 140 ? 12.773 14.711 -3.246 1 95.19 140 GLY A O 1
ATOM 1055 N N . PHE A 1 141 ? 14.797 14.445 -2.309 1 97.06 141 PHE A N 1
ATOM 1056 C CA . PHE A 1 141 ? 14.336 14.836 -0.983 1 97.06 141 PHE A CA 1
ATOM 1057 C C . PHE A 1 141 ? 14.031 16.328 -0.936 1 97.06 141 PHE A C 1
ATOM 1059 O O . PHE A 1 141 ? 13.094 16.766 -0.261 1 97.06 141 PHE A O 1
ATOM 1066 N N . VAL A 1 142 ? 14.805 17.125 -1.664 1 97.62 142 VAL A N 1
ATOM 1067 C CA . VAL A 1 142 ? 14.539 18.562 -1.77 1 97.62 142 VAL A CA 1
ATOM 1068 C C . VAL A 1 142 ? 13.188 18.781 -2.434 1 97.62 142 VAL A C 1
ATOM 1070 O O . VAL A 1 142 ? 12.359 19.562 -1.933 1 97.62 142 VAL A O 1
ATOM 1073 N N . ARG A 1 143 ? 13.008 18.109 -3.502 1 97.31 143 ARG A N 1
ATOM 1074 C CA . ARG A 1 143 ? 11.75 18.234 -4.227 1 97.31 143 ARG A CA 1
ATOM 1075 C C . ARG A 1 143 ? 10.562 17.859 -3.338 1 97.31 143 ARG A C 1
ATOM 1077 O O . ARG A 1 143 ? 9.555 18.562 -3.301 1 97.31 143 ARG A O 1
ATOM 1084 N N . THR A 1 144 ? 10.688 16.734 -2.662 1 98.12 144 THR A N 1
ATOM 1085 C CA . THR A 1 144 ? 9.641 16.281 -1.759 1 98.12 144 THR A CA 1
ATOM 1086 C C . THR A 1 144 ? 9.336 17.328 -0.704 1 98.12 144 THR A C 1
ATOM 1088 O O . THR A 1 144 ? 8.172 17.672 -0.482 1 98.12 144 THR A O 1
ATOM 1091 N N . ARG A 1 145 ? 10.359 17.844 -0.068 1 98.38 145 ARG A N 1
ATOM 1092 C CA . ARG A 1 145 ? 10.172 18.891 0.928 1 98.38 145 ARG A CA 1
ATOM 1093 C C . ARG A 1 145 ? 9.43 20.094 0.331 1 98.38 145 ARG A C 1
ATOM 1095 O O . ARG A 1 145 ? 8.469 20.594 0.92 1 98.38 145 ARG A O 1
ATOM 1102 N N . GLU A 1 146 ? 9.844 20.5 -0.824 1 98.31 146 GLU A N 1
ATOM 1103 C CA . GLU A 1 146 ? 9.273 21.688 -1.464 1 98.31 146 GLU A CA 1
ATOM 1104 C C . GLU A 1 146 ? 7.801 21.484 -1.795 1 98.31 146 GLU A C 1
ATOM 1106 O O . GLU A 1 146 ? 6.988 22.391 -1.64 1 98.31 146 GLU A O 1
ATOM 1111 N N . GLU A 1 147 ? 7.508 20.344 -2.258 1 98.62 147 GLU A N 1
ATOM 1112 C CA . GLU A 1 147 ? 6.117 20.031 -2.576 1 98.62 147 GLU A CA 1
ATOM 1113 C C . GLU A 1 147 ? 5.25 20.031 -1.322 1 98.62 147 GLU A C 1
ATOM 1115 O O . GLU A 1 147 ? 4.109 20.5 -1.35 1 98.62 147 GLU A O 1
ATOM 1120 N N . ILE A 1 148 ? 5.77 19.484 -0.226 1 98.75 148 ILE A N 1
ATOM 1121 C CA . ILE A 1 148 ? 5.047 19.469 1.04 1 98.75 148 ILE A CA 1
ATOM 1122 C C . ILE A 1 148 ? 4.863 20.906 1.547 1 98.75 148 ILE A C 1
ATOM 1124 O O . ILE A 1 148 ? 3.762 21.281 1.945 1 98.75 148 ILE A O 1
ATOM 1128 N N . GLU A 1 149 ? 5.902 21.688 1.475 1 98.81 149 GLU A N 1
ATOM 1129 C CA . GLU A 1 149 ? 5.836 23.078 1.913 1 98.81 149 GLU A CA 1
ATOM 1130 C C . GLU A 1 149 ? 4.828 23.859 1.085 1 98.81 149 GLU A C 1
ATOM 1132 O O . GLU A 1 149 ? 4.098 24.703 1.62 1 98.81 149 GLU A O 1
ATOM 1137 N N . ALA A 1 150 ? 4.82 23.562 -0.169 1 98.69 150 ALA A N 1
ATOM 1138 C CA . ALA A 1 150 ? 3.922 24.281 -1.071 1 98.69 150 ALA A CA 1
ATOM 1139 C C . ALA A 1 150 ? 2.463 24.016 -0.715 1 98.69 150 ALA A C 1
ATOM 1141 O O . ALA A 1 150 ? 1.582 24.812 -1.035 1 98.69 150 ALA A O 1
ATOM 1142 N N . ALA A 1 151 ? 2.205 22.922 -0.06 1 98.75 151 ALA A N 1
ATOM 1143 C CA . ALA A 1 151 ? 0.842 22.531 0.293 1 98.75 151 ALA A CA 1
ATOM 1144 C C . ALA A 1 151 ? 0.49 22.984 1.706 1 98.75 151 ALA A C 1
ATOM 1146 O O . ALA A 1 151 ? -0.673 22.922 2.111 1 98.75 151 ALA A O 1
ATOM 1147 N N . ALA A 1 152 ? 1.479 23.438 2.49 1 98.75 152 ALA A N 1
ATOM 1148 C CA . ALA A 1 152 ? 1.323 23.672 3.924 1 98.75 152 ALA A CA 1
ATOM 1149 C C . ALA A 1 152 ? 0.274 24.75 4.195 1 98.75 152 ALA A C 1
ATOM 1151 O O . ALA A 1 152 ? -0.609 24.562 5.039 1 98.75 152 ALA A O 1
ATOM 1152 N N . ASP A 1 153 ? 0.324 25.781 3.432 1 98.31 153 ASP A N 1
ATOM 1153 C CA . ASP A 1 153 ? -0.623 26.875 3.656 1 98.31 153 ASP A CA 1
ATOM 1154 C C . ASP A 1 153 ? -2.055 26.422 3.377 1 98.31 153 ASP A C 1
ATOM 1156 O O . ASP A 1 153 ? -2.984 26.812 4.086 1 98.31 153 ASP A O 1
ATOM 1160 N N . GLY A 1 154 ? -2.199 25.672 2.336 1 98.81 154 GLY A N 1
ATOM 1161 C CA . GLY A 1 154 ? -3.518 25.141 2.023 1 98.81 154 GLY A CA 1
ATOM 1162 C C . GLY A 1 154 ? -4.062 24.219 3.104 1 98.81 154 GLY A C 1
ATOM 1163 O O . GLY A 1 154 ? -5.258 24.25 3.4 1 98.81 154 GLY A O 1
ATOM 1164 N N . ILE A 1 155 ? -3.24 23.406 3.678 1 98.81 155 ILE A N 1
ATOM 1165 C CA . ILE A 1 155 ? -3.652 22.5 4.746 1 98.81 155 ILE A CA 1
ATOM 1166 C C . ILE A 1 155 ? -4.047 23.312 5.98 1 98.81 155 ILE A C 1
ATOM 1168 O O . ILE A 1 155 ? -5.074 23.047 6.605 1 98.81 155 ILE A O 1
ATOM 1172 N N . VAL A 1 156 ? -3.254 24.328 6.332 1 98.69 156 VAL A N 1
ATOM 1173 C CA . VAL A 1 156 ? -3.551 25.172 7.477 1 98.69 156 VAL A CA 1
ATOM 1174 C C . VAL A 1 156 ? -4.891 25.875 7.262 1 98.69 156 VAL A C 1
ATOM 1176 O O . VAL A 1 156 ? -5.699 25.984 8.188 1 98.69 156 VAL A O 1
ATOM 1179 N N . ALA A 1 157 ? -5.137 26.359 6.027 1 98.56 157 ALA A N 1
ATOM 1180 C CA . ALA A 1 157 ? -6.41 27 5.715 1 98.56 157 ALA A CA 1
ATOM 1181 C C . ALA A 1 157 ? -7.578 26.047 5.93 1 98.56 157 ALA A C 1
ATOM 1183 O O . ALA A 1 157 ? -8.602 26.422 6.5 1 98.56 157 ALA A O 1
ATOM 1184 N N . TRP A 1 158 ? -7.465 24.859 5.496 1 98.44 158 TRP A N 1
ATOM 1185 C CA . TRP A 1 158 ? -8.5 23.844 5.68 1 98.44 158 TRP A CA 1
ATOM 1186 C C . TRP A 1 158 ? -8.758 23.594 7.16 1 98.44 158 TRP A C 1
ATOM 1188 O O . TRP A 1 158 ? -9.914 23.484 7.582 1 98.44 158 TRP A O 1
ATOM 1198 N N . ILE A 1 159 ? -7.676 23.438 7.957 1 98 159 ILE A N 1
ATOM 1199 C CA . ILE A 1 159 ? -7.785 23.203 9.398 1 98 159 ILE A CA 1
ATOM 1200 C C . ILE A 1 159 ? -8.57 24.344 10.047 1 98 159 ILE A C 1
ATOM 1202 O O . ILE A 1 159 ? -9.477 24.094 10.844 1 98 159 ILE A O 1
ATOM 1206 N N . ARG A 1 160 ? -8.25 25.578 9.672 1 96.81 160 ARG A N 1
ATOM 1207 C CA . ARG A 1 160 ? -8.938 26.734 10.219 1 96.81 160 ARG A CA 1
ATOM 1208 C C . ARG A 1 160 ? -10.438 26.672 9.922 1 96.81 160 ARG A C 1
ATOM 1210 O O . ARG A 1 160 ? -11.258 26.938 10.797 1 96.81 160 ARG A O 1
ATOM 1217 N N . GLU A 1 161 ? -10.672 26.359 8.664 1 96.94 161 GLU A N 1
ATOM 1218 C CA . GLU A 1 161 ? -12.07 26.266 8.266 1 96.94 161 GLU A CA 1
ATOM 1219 C C . GLU A 1 161 ? -12.797 25.172 9.039 1 96.94 161 GLU A C 1
ATOM 1221 O O . GLU A 1 161 ? -13.945 25.344 9.461 1 96.94 161 GLU A O 1
ATOM 1226 N N . THR A 1 162 ? -12.141 24.047 9.227 1 96.31 162 THR A N 1
ATOM 1227 C CA . THR A 1 162 ? -12.719 22.922 9.938 1 96.31 162 THR A CA 1
ATOM 1228 C C . THR A 1 162 ? -12.969 23.281 11.406 1 96.31 162 THR A C 1
ATOM 1230 O O . THR A 1 162 ? -14.008 22.938 11.961 1 96.31 162 THR A O 1
ATOM 1233 N N . LEU A 1 163 ? -12.062 24 12.047 1 94.56 163 LEU A N 1
ATOM 1234 C CA . LEU A 1 163 ? -12.211 24.438 13.438 1 94.56 163 LEU A CA 1
ATOM 1235 C C . LEU A 1 163 ? -13.352 25.438 13.578 1 94.56 163 LEU A C 1
ATOM 1237 O O . LEU A 1 163 ? -14.117 25.375 14.539 1 94.56 163 LEU A O 1
ATOM 1241 N N . ALA A 1 164 ? -13.453 26.266 12.578 1 92.12 164 ALA A N 1
ATOM 1242 C CA . ALA A 1 164 ? -14.508 27.281 12.609 1 92.12 164 ALA A CA 1
ATOM 1243 C C . ALA A 1 164 ? -15.891 26.641 12.516 1 92.12 164 ALA A C 1
ATOM 1245 O O . ALA A 1 164 ? -16.828 27.078 13.195 1 92.12 164 ALA A O 1
ATOM 1246 N N . LEU A 1 165 ? -15.945 25.672 11.672 1 88.88 165 LEU A N 1
ATOM 1247 C CA . LEU A 1 165 ? -17.219 25 11.484 1 88.88 165 LEU A CA 1
ATOM 1248 C C . LEU A 1 165 ? -17.625 24.219 12.734 1 88.88 165 LEU A C 1
ATOM 1250 O O . LEU A 1 165 ? -18.812 24.078 13.031 1 88.88 165 LEU A O 1
ATOM 1254 N N . ALA A 1 166 ? -16.734 23.719 13.484 1 83.06 166 ALA A N 1
ATOM 1255 C CA . ALA A 1 166 ? -17 22.953 14.703 1 83.06 166 ALA A CA 1
ATOM 1256 C C . ALA A 1 166 ? -17.438 23.875 15.836 1 83.06 166 ALA A C 1
ATOM 1258 O O . ALA A 1 166 ? -18.188 23.453 16.719 1 83.06 166 ALA A O 1
ATOM 1259 N N . SER A 1 167 ? -16.906 25.016 15.867 1 77.31 167 SER A N 1
ATOM 1260 C CA . SER A 1 167 ? -17.266 26 16.891 1 77.31 167 SER A CA 1
ATOM 1261 C 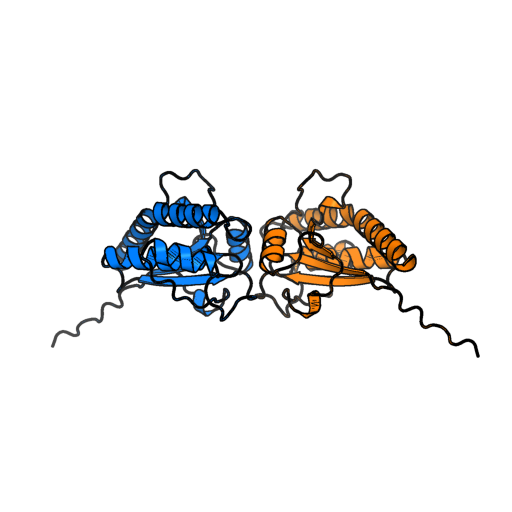C . SER A 1 167 ? -18.688 26.531 16.688 1 77.31 167 SER A C 1
ATOM 1263 O O . SER A 1 167 ? -19.328 26.953 17.641 1 77.31 167 SER A O 1
ATOM 1265 N N . ASP A 1 168 ? -19.094 26.469 15.469 1 69 168 ASP A N 1
ATOM 1266 C CA . ASP A 1 168 ? -20.422 26.984 15.156 1 69 168 ASP A CA 1
ATOM 1267 C C . ASP A 1 168 ? -21.5 25.938 15.492 1 69 168 ASP A C 1
ATOM 1269 O O . ASP A 1 168 ? -22.672 26.281 15.594 1 69 168 ASP A O 1
ATOM 1273 N N . ARG A 1 169 ? -21.094 24.766 15.766 1 58.47 169 ARG A N 1
ATOM 1274 C CA . ARG A 1 169 ? -22.094 23.75 16.141 1 58.47 169 ARG A CA 1
ATOM 1275 C C . ARG A 1 169 ? -22.266 23.703 17.641 1 58.47 169 ARG A C 1
ATOM 1277 O O . ARG A 1 169 ? -21.344 23.984 18.406 1 58.47 169 ARG A O 1
ATOM 1284 N N . MET B 1 1 ? 23.406 -50.188 -1.136 1 32.41 1 MET B N 1
ATOM 1285 C CA . MET B 1 1 ? 22.125 -49.469 -1.27 1 32.41 1 MET B CA 1
ATOM 1286 C C . MET B 1 1 ? 22.344 -48.062 -1.783 1 32.41 1 MET B C 1
ATOM 1288 O O . MET B 1 1 ? 23.203 -47.344 -1.28 1 32.41 1 MET B O 1
ATOM 1292 N N . PRO B 1 2 ? 22.062 -47.781 -3.092 1 36.75 2 PRO B N 1
ATOM 1293 C CA . PRO B 1 2 ? 22.375 -46.438 -3.637 1 36.75 2 PRO B CA 1
ATOM 1294 C C . PRO B 1 2 ? 21.844 -45.312 -2.775 1 36.75 2 PRO B C 1
ATOM 1296 O O . PRO B 1 2 ? 20.828 -45.469 -2.1 1 36.75 2 PRO B O 1
ATOM 1299 N N . PHE B 1 3 ? 22.688 -44.562 -2.059 1 35.56 3 PHE B N 1
ATOM 1300 C CA . PHE B 1 3 ? 22.312 -43.312 -1.422 1 35.56 3 PHE B CA 1
ATOM 1301 C C . PHE B 1 3 ? 21.422 -42.5 -2.332 1 35.56 3 PHE B C 1
ATOM 1303 O O . PHE B 1 3 ? 21.797 -42.188 -3.465 1 35.56 3 PHE B O 1
ATOM 1310 N N . SER B 1 4 ? 20.125 -42.844 -2.348 1 34.81 4 SER B N 1
ATOM 1311 C CA . SER B 1 4 ? 19.188 -41.938 -3.016 1 34.81 4 SER B CA 1
ATOM 1312 C C . SER B 1 4 ? 19.562 -40.469 -2.76 1 34.81 4 SER B C 1
ATOM 1314 O O . SER B 1 4 ? 19.656 -40.031 -1.607 1 34.81 4 SER B O 1
ATOM 1316 N N . SER B 1 5 ? 20.578 -39.969 -3.383 1 37.81 5 SER B N 1
ATOM 1317 C CA . SER B 1 5 ? 20.781 -38.5 -3.424 1 37.81 5 SER B CA 1
ATOM 1318 C C . SER B 1 5 ? 19.453 -37.781 -3.32 1 37.81 5 SER B C 1
ATOM 1320 O O . SER B 1 5 ? 18.547 -38 -4.129 1 37.81 5 SER B O 1
ATOM 1322 N N . SER B 1 6 ? 18.812 -37.656 -2.236 1 40.59 6 SER B N 1
ATOM 1323 C CA . SER B 1 6 ? 17.703 -36.75 -2.012 1 40.59 6 SER B CA 1
ATOM 1324 C C . SER B 1 6 ? 17.828 -35.5 -2.887 1 40.59 6 SER B C 1
ATOM 1326 O O . SER B 1 6 ? 18.719 -34.688 -2.695 1 40.59 6 SER B O 1
ATOM 1328 N N . LEU B 1 7 ? 17.812 -35.594 -4.191 1 42.44 7 LEU B N 1
ATOM 1329 C CA . LEU B 1 7 ? 17.766 -34.469 -5.137 1 42.44 7 LEU B CA 1
ATOM 1330 C C . LEU B 1 7 ? 17 -33.281 -4.547 1 42.44 7 LEU B C 1
ATOM 1332 O O . LEU B 1 7 ? 15.805 -33.375 -4.297 1 42.44 7 LEU B O 1
ATOM 1336 N N . ARG B 1 8 ? 17.406 -32.531 -3.631 1 46.53 8 ARG B N 1
ATOM 1337 C CA . ARG B 1 8 ? 16.891 -31.281 -3.082 1 46.53 8 ARG B CA 1
ATOM 1338 C C . ARG B 1 8 ? 16.172 -30.469 -4.152 1 46.53 8 ARG B C 1
ATOM 1340 O O . ARG B 1 8 ? 16.797 -29.875 -5.016 1 46.53 8 ARG B O 1
ATOM 1347 N N . THR B 1 9 ? 15.102 -30.938 -4.82 1 58.59 9 THR B N 1
ATOM 1348 C CA . THR B 1 9 ? 14.391 -30.266 -5.902 1 58.59 9 THR B CA 1
ATOM 1349 C C . THR B 1 9 ? 14.062 -28.828 -5.52 1 58.59 9 THR B C 1
ATOM 1351 O O . THR B 1 9 ? 13.711 -28.547 -4.371 1 58.59 9 THR B O 1
ATOM 1354 N N . GLU B 1 10 ? 14.75 -27.969 -6.176 1 77.38 10 GLU B N 1
ATOM 1355 C CA . GLU B 1 10 ? 14.555 -26.531 -5.988 1 77.38 10 GLU B CA 1
ATOM 1356 C C . GLU B 1 10 ? 13.078 -26.156 -6.082 1 77.38 10 GLU B C 1
ATOM 1358 O O . GLU B 1 10 ? 12.352 -26.688 -6.914 1 77.38 10 GLU B O 1
ATOM 1363 N N . THR B 1 11 ? 12.477 -25.719 -5.031 1 92.19 11 THR B N 1
ATOM 1364 C CA . THR B 1 11 ? 11.086 -25.297 -4.965 1 92.19 11 THR B CA 1
ATOM 1365 C C . THR B 1 11 ? 10.938 -23.844 -5.402 1 92.19 11 THR B C 1
ATOM 1367 O O . THR B 1 11 ? 11.742 -22.984 -5.02 1 92.19 11 THR B O 1
ATOM 1370 N N . VAL B 1 12 ? 10.109 -23.656 -6.438 1 97.56 12 VAL B N 1
ATOM 1371 C CA . VAL B 1 12 ? 9.734 -22.312 -6.82 1 97.56 12 VAL B CA 1
ATOM 1372 C C . VAL B 1 12 ? 8.625 -21.797 -5.898 1 97.56 12 VAL B C 1
ATOM 1374 O O . VAL B 1 12 ? 7.586 -22.438 -5.75 1 97.56 12 VAL B O 1
ATOM 1377 N N . TYR B 1 13 ? 8.883 -20.719 -5.227 1 98.44 13 TYR B N 1
ATOM 1378 C CA . TYR B 1 13 ? 7.93 -20.109 -4.305 1 98.44 13 TYR B CA 1
ATOM 1379 C C . TYR B 1 13 ? 7.406 -18.797 -4.848 1 98.44 13 TYR B C 1
ATOM 1381 O O . TYR B 1 13 ? 8.156 -17.812 -4.949 1 98.44 13 TYR B O 1
ATOM 1389 N N . VAL B 1 14 ? 6.109 -18.734 -5.203 1 98.81 14 VAL B N 1
ATOM 1390 C CA . VAL B 1 14 ? 5.465 -17.547 -5.758 1 98.81 14 VAL B CA 1
ATOM 1391 C C . VAL B 1 14 ? 4.477 -16.969 -4.746 1 98.81 14 VAL B C 1
ATOM 1393 O O . VAL B 1 14 ? 3.65 -17.703 -4.191 1 98.81 14 VAL B O 1
ATOM 1396 N N . VAL B 1 15 ? 4.566 -15.672 -4.504 1 98.94 15 VAL B N 1
ATOM 1397 C CA . VAL B 1 15 ? 3.676 -15 -3.562 1 98.94 15 VAL B CA 1
ATOM 1398 C C . VAL B 1 15 ? 2.879 -13.922 -4.289 1 98.94 15 VAL B C 1
ATOM 1400 O O . VAL B 1 15 ? 3.459 -13.023 -4.918 1 98.94 15 VAL B O 1
ATOM 1403 N N . PHE B 1 16 ? 1.537 -13.984 -4.23 1 98.94 16 PHE B N 1
ATOM 1404 C CA . PHE B 1 16 ? 0.649 -12.977 -4.797 1 98.94 16 PHE B CA 1
ATOM 1405 C C . PHE B 1 16 ? 0.344 -11.891 -3.771 1 98.94 16 PHE B C 1
ATOM 1407 O O . PHE B 1 16 ? 0.108 -12.188 -2.598 1 98.94 16 PHE B O 1
ATOM 1414 N N . VAL B 1 17 ? 0.36 -10.609 -4.238 1 98.81 17 VAL B N 1
ATOM 1415 C CA . VAL B 1 17 ? 0.302 -9.531 -3.264 1 98.81 17 VAL B CA 1
ATOM 1416 C C . VAL B 1 17 ? -0.768 -8.516 -3.674 1 98.81 17 VAL B C 1
ATOM 1418 O O . VAL B 1 17 ? -0.807 -8.078 -4.824 1 98.81 17 VAL B O 1
ATOM 1421 N N . CYS B 1 18 ? -1.658 -8.203 -2.775 1 97.88 18 CYS B N 1
ATOM 1422 C CA . CYS B 1 18 ? -2.566 -7.07 -2.918 1 97.88 18 CYS B CA 1
ATOM 1423 C C . CYS B 1 18 ? -2.629 -6.258 -1.631 1 97.88 18 CYS B C 1
ATOM 1425 O O . CYS B 1 18 ? -1.702 -6.297 -0.819 1 97.88 18 CYS B O 1
ATOM 1427 N N . SER B 1 19 ? -3.594 -5.406 -1.465 1 95.62 19 SER B N 1
ATOM 1428 C CA . SER B 1 19 ? -3.604 -4.477 -0.341 1 95.62 19 SER B CA 1
ATOM 1429 C C . SER B 1 19 ? -3.893 -5.195 0.971 1 95.62 19 SER B C 1
ATOM 1431 O O . SER B 1 19 ? -3.156 -5.035 1.947 1 95.62 19 SER B O 1
ATOM 1433 N N . GLY B 1 20 ? -4.914 -6.062 1.013 1 96.06 20 GLY B N 1
ATOM 1434 C CA . GLY B 1 20 ? -5.391 -6.613 2.27 1 96.06 20 GLY B CA 1
ATOM 1435 C C . GLY B 1 20 ? -5.402 -8.133 2.289 1 96.06 20 GLY B C 1
ATOM 1436 O O . GLY B 1 20 ? -5.73 -8.742 3.309 1 96.06 20 GLY B O 1
ATOM 1437 N N . ASN B 1 21 ? -5.203 -8.711 1.077 1 98.06 21 ASN B N 1
ATOM 1438 C CA . ASN B 1 21 ? -5.141 -10.156 0.941 1 98.06 21 ASN B CA 1
ATOM 1439 C C . ASN B 1 21 ? -6.504 -10.805 1.188 1 98.06 21 ASN B C 1
ATOM 1441 O O . ASN B 1 21 ? -6.594 -11.844 1.839 1 98.06 21 ASN B O 1
ATOM 1445 N N . ILE B 1 22 ? -7.504 -10.172 0.69 1 97.25 22 ILE B N 1
ATOM 1446 C CA . ILE B 1 22 ? -8.812 -10.781 0.89 1 97.25 22 ILE B CA 1
ATOM 1447 C C . ILE B 1 22 ? -9.531 -10.914 -0.451 1 97.25 22 ILE B C 1
ATOM 1449 O O . ILE B 1 22 ? -10.609 -11.516 -0.529 1 97.25 22 ILE B O 1
ATOM 1453 N N . CYS B 1 23 ? -9.016 -10.297 -1.564 1 96.56 23 CYS B N 1
ATOM 1454 C CA . CYS B 1 23 ? -9.727 -10.352 -2.838 1 96.56 23 CYS B CA 1
ATOM 1455 C C . CYS B 1 23 ? -8.789 -10.781 -3.963 1 96.56 23 CYS B C 1
ATOM 1457 O O . CYS B 1 23 ? -8.734 -11.961 -4.305 1 96.56 23 CYS B O 1
ATOM 1459 N N . ARG B 1 24 ? -8.07 -9.922 -4.578 1 98.19 24 ARG B N 1
ATOM 1460 C CA . ARG B 1 24 ? -7.34 -10.18 -5.812 1 98.19 24 ARG B CA 1
ATOM 1461 C C . ARG B 1 24 ? -6.238 -11.211 -5.59 1 98.19 24 ARG B C 1
ATOM 1463 O O . ARG B 1 24 ? -6.086 -12.148 -6.375 1 98.19 24 ARG B O 1
ATOM 1470 N N . SER B 1 25 ? -5.465 -11.016 -4.449 1 98.81 25 SER B N 1
ATOM 1471 C CA . SER B 1 25 ? -4.309 -11.883 -4.254 1 98.81 25 SER B CA 1
ATOM 1472 C C . SER B 1 25 ? -4.734 -13.281 -3.826 1 98.81 25 SER B C 1
ATOM 1474 O O . SER B 1 25 ? -4.191 -14.273 -4.312 1 98.81 25 SER B O 1
ATOM 1476 N N . PRO B 1 26 ? -5.676 -13.445 -2.943 1 98.75 26 PRO B N 1
ATOM 1477 C CA . PRO B 1 26 ? -6.117 -14.82 -2.67 1 98.75 26 PRO B CA 1
ATOM 1478 C C . PRO B 1 26 ? -6.773 -15.484 -3.879 1 98.75 26 PRO B C 1
ATOM 1480 O O . PRO B 1 26 ? -6.602 -16.688 -4.098 1 98.75 26 PRO B O 1
ATOM 1483 N N . MET B 1 27 ? -7.535 -14.742 -4.684 1 98.81 27 MET B N 1
ATOM 1484 C CA . MET B 1 27 ? -8.086 -15.312 -5.91 1 98.81 27 MET B CA 1
ATOM 1485 C C . MET B 1 27 ? -6.98 -15.82 -6.828 1 98.81 27 MET B C 1
ATOM 1487 O O . MET B 1 27 ? -7.074 -16.922 -7.371 1 98.81 27 MET B O 1
ATOM 1491 N N . ALA B 1 28 ? -5.977 -15.023 -6.957 1 98.94 28 ALA B N 1
ATOM 1492 C CA . ALA B 1 28 ? -4.844 -15.398 -7.801 1 98.94 28 ALA B CA 1
ATOM 1493 C C . ALA B 1 28 ? -4.172 -16.672 -7.281 1 98.94 28 ALA B C 1
ATOM 1495 O O . ALA B 1 28 ? -3.871 -17.578 -8.055 1 98.94 28 ALA B O 1
ATOM 1496 N N . GLU B 1 29 ? -3.904 -16.734 -5.977 1 98.88 29 GLU B N 1
ATOM 1497 C CA . GLU B 1 29 ? -3.289 -17.906 -5.363 1 98.88 29 GLU B CA 1
ATOM 1498 C C . GLU B 1 29 ? -4.109 -19.172 -5.637 1 98.88 29 GLU B C 1
ATOM 1500 O O . GLU B 1 29 ? -3.562 -20.188 -6.047 1 98.88 29 GLU B O 1
ATOM 1505 N N . ILE B 1 30 ? -5.352 -19.078 -5.461 1 98.88 30 ILE B N 1
ATOM 1506 C CA . ILE B 1 30 ? -6.254 -20.219 -5.57 1 98.88 30 ILE B CA 1
ATOM 1507 C C . ILE B 1 30 ? -6.344 -20.672 -7.027 1 98.88 30 ILE B C 1
ATOM 1509 O O . ILE B 1 30 ? -6.238 -21.859 -7.324 1 98.88 30 ILE B O 1
ATOM 1513 N N . ILE B 1 31 ? -6.543 -19.734 -7.922 1 98.88 31 ILE B N 1
ATOM 1514 C CA . ILE B 1 31 ? -6.648 -20.031 -9.344 1 98.88 31 ILE B CA 1
ATOM 1515 C C . ILE B 1 31 ? -5.34 -20.656 -9.836 1 98.88 31 ILE B C 1
ATOM 1517 O O . ILE B 1 31 ? -5.352 -21.641 -10.586 1 98.88 31 ILE B O 1
ATOM 1521 N N . LEU B 1 32 ? -4.246 -20.109 -9.391 1 98.88 32 LEU B N 1
ATOM 1522 C CA . LEU B 1 32 ? -2.959 -20.625 -9.844 1 98.88 32 LEU B CA 1
ATOM 1523 C C . LEU B 1 32 ? -2.688 -22 -9.25 1 98.88 32 LEU B C 1
ATOM 1525 O O . LEU B 1 32 ? -2.031 -22.828 -9.875 1 98.88 32 LEU B O 1
ATOM 1529 N N . ARG B 1 33 ? -3.141 -22.25 -8.008 1 98.56 33 ARG B N 1
ATOM 1530 C CA . ARG B 1 33 ? -3.002 -23.578 -7.426 1 98.56 33 ARG B CA 1
ATOM 1531 C C . ARG B 1 33 ? -3.598 -24.641 -8.336 1 98.56 33 ARG B C 1
ATOM 1533 O O . ARG B 1 33 ? -2.979 -25.672 -8.578 1 98.56 33 ARG B O 1
ATOM 1540 N N . ASP B 1 34 ? -4.742 -24.344 -8.828 1 98 34 ASP B N 1
ATOM 1541 C CA . ASP B 1 34 ? -5.391 -25.266 -9.758 1 98 34 ASP B CA 1
ATOM 1542 C C . ASP B 1 34 ? -4.562 -25.438 -11.023 1 98 34 ASP B C 1
ATOM 1544 O O . ASP B 1 34 ? -4.379 -26.562 -11.5 1 98 34 ASP B O 1
ATOM 1548 N N . ALA B 1 35 ? -4.082 -24.359 -11.555 1 98.38 35 ALA B N 1
ATOM 1549 C CA . ALA B 1 35 ? -3.285 -24.391 -12.773 1 98.38 35 ALA B CA 1
ATOM 1550 C C . ALA B 1 35 ? -1.999 -25.188 -12.57 1 98.38 35 ALA B C 1
ATOM 1552 O O . ALA B 1 35 ? -1.602 -25.969 -13.438 1 98.38 35 ALA B O 1
ATOM 1553 N N . VAL B 1 36 ? -1.376 -25.047 -11.461 1 98.19 36 VAL B N 1
ATOM 1554 C CA . VAL B 1 36 ? -0.131 -25.719 -11.125 1 98.19 36 VAL B CA 1
ATOM 1555 C C . VAL B 1 36 ? -0.39 -27.219 -10.961 1 98.19 36 VAL B C 1
ATOM 1557 O O . VAL B 1 36 ? 0.384 -28.047 -11.445 1 98.19 36 VAL B O 1
ATOM 1560 N N . GLU B 1 37 ? -1.473 -27.562 -10.266 1 97.38 37 GLU B N 1
ATOM 1561 C CA . GLU B 1 37 ? -1.857 -28.969 -10.094 1 97.38 37 GLU B CA 1
ATOM 1562 C C . GLU B 1 37 ? -2.146 -29.625 -11.438 1 97.38 37 GLU B C 1
ATOM 1564 O O . GLU B 1 37 ? -1.674 -30.734 -11.703 1 97.38 37 GLU B O 1
ATOM 1569 N N . ASN B 1 38 ? -2.871 -28.906 -12.281 1 97.38 38 ASN B N 1
ATOM 1570 C CA . ASN B 1 38 ? -3.217 -29.422 -13.602 1 97.38 38 ASN B CA 1
ATOM 1571 C C . ASN B 1 38 ? -1.976 -29.609 -14.469 1 97.38 38 ASN B C 1
ATOM 1573 O O . ASN B 1 38 ? -1.944 -30.5 -15.32 1 97.38 38 ASN B O 1
ATOM 1577 N N . ALA B 1 39 ? -0.985 -28.844 -14.164 1 97.38 39 ALA B N 1
ATOM 1578 C CA . ALA B 1 39 ? 0.26 -28.922 -14.922 1 97.38 39 ALA B CA 1
ATOM 1579 C C . ALA B 1 39 ? 1.192 -29.984 -14.336 1 97.38 39 ALA B C 1
ATOM 1581 O O . ALA B 1 39 ? 2.264 -30.25 -14.891 1 97.38 39 ALA B O 1
ATOM 1582 N N . GLY B 1 40 ? 0.846 -30.594 -13.188 1 96.94 40 GLY B N 1
ATOM 1583 C CA . GLY B 1 40 ? 1.652 -31.625 -12.562 1 96.94 40 GLY B CA 1
ATOM 1584 C C . GLY B 1 40 ? 2.881 -31.078 -11.859 1 96.94 40 GLY B C 1
ATOM 1585 O O . GLY B 1 40 ? 3.906 -31.766 -11.773 1 96.94 40 GLY B O 1
ATOM 1586 N N . LEU B 1 41 ? 2.807 -29.812 -11.406 1 96.31 41 LEU B N 1
ATOM 1587 C CA . LEU B 1 41 ? 3.975 -29.156 -10.836 1 96.31 41 LEU B CA 1
ATOM 1588 C C . LEU B 1 41 ? 3.814 -28.984 -9.328 1 96.31 41 LEU B C 1
ATOM 1590 O O . LEU B 1 41 ? 4.633 -28.312 -8.688 1 96.31 41 LEU B O 1
ATOM 1594 N N . ASP B 1 42 ? 2.824 -29.516 -8.695 1 94.75 42 ASP B N 1
ATOM 1595 C CA . ASP B 1 42 ? 2.424 -29.219 -7.324 1 94.75 42 ASP B CA 1
ATOM 1596 C C . ASP B 1 42 ? 3.479 -29.688 -6.324 1 94.75 42 ASP B C 1
ATOM 1598 O O . ASP B 1 42 ? 3.566 -29.172 -5.211 1 94.75 42 ASP B O 1
ATOM 1602 N N . SER B 1 43 ? 4.312 -30.547 -6.695 1 94.56 43 SER B N 1
ATOM 1603 C CA . SER B 1 43 ? 5.344 -31.047 -5.793 1 94.56 43 SER B CA 1
ATOM 1604 C C . SER B 1 43 ? 6.543 -30.094 -5.754 1 94.56 43 SER B C 1
ATOM 1606 O O . SER B 1 43 ? 7.324 -30.125 -4.801 1 94.56 43 SER B O 1
ATOM 1608 N N . ASP B 1 44 ? 6.684 -29.25 -6.738 1 95.56 44 ASP B N 1
ATOM 1609 C CA . ASP B 1 44 ? 7.879 -28.422 -6.883 1 95.56 44 ASP B CA 1
ATOM 1610 C C . ASP B 1 44 ? 7.547 -26.938 -6.73 1 95.56 44 ASP B C 1
ATOM 1612 O O . ASP B 1 44 ? 8.406 -26.078 -6.918 1 95.56 44 ASP B O 1
ATOM 1616 N N . VAL B 1 45 ? 6.332 -26.641 -6.422 1 97.88 45 VAL B N 1
ATOM 1617 C CA . VAL B 1 45 ? 5.898 -25.25 -6.406 1 97.88 45 VAL B CA 1
ATOM 1618 C C . VAL B 1 45 ? 5.168 -24.953 -5.098 1 97.88 45 VAL B C 1
ATOM 1620 O O . VAL B 1 45 ? 4.312 -25.734 -4.668 1 97.88 45 VAL B O 1
ATOM 1623 N N . LEU B 1 46 ? 5.598 -23.938 -4.418 1 97.94 46 LEU B N 1
ATOM 1624 C CA . LEU B 1 46 ? 4.863 -23.359 -3.299 1 97.94 46 LEU B CA 1
ATOM 1625 C C . LEU B 1 46 ? 4.172 -22.062 -3.713 1 97.94 46 LEU B C 1
ATOM 1627 O O . LEU B 1 46 ? 4.754 -21.25 -4.434 1 97.94 46 LEU B O 1
ATOM 1631 N N . LEU B 1 47 ? 2.945 -21.969 -3.305 1 98.5 47 LEU B N 1
ATOM 1632 C CA . LEU B 1 47 ? 2.176 -20.75 -3.574 1 98.5 47 LEU B CA 1
ATOM 1633 C C . LEU B 1 47 ? 1.716 -20.094 -2.275 1 98.5 47 LEU B C 1
ATOM 1635 O O . LEU B 1 47 ? 1.365 -20.797 -1.317 1 98.5 47 LEU B O 1
ATOM 1639 N N . GLY B 1 48 ? 1.761 -18.766 -2.217 1 98.5 48 GLY B N 1
ATOM 1640 C CA . GLY B 1 48 ? 1.201 -17.984 -1.124 1 98.5 48 GLY B CA 1
ATOM 1641 C C . GLY B 1 48 ? 0.639 -16.641 -1.57 1 98.5 48 GLY B C 1
ATOM 1642 O O . GLY B 1 48 ? 0.734 -16.297 -2.746 1 98.5 48 GLY B O 1
ATOM 1643 N N . SER B 1 49 ? -0.032 -15.992 -0.742 1 98.88 49 SER B N 1
ATOM 1644 C CA . SER B 1 49 ? -0.488 -14.625 -0.947 1 98.88 49 SER B CA 1
ATOM 1645 C C . SER B 1 49 ? -0.451 -13.828 0.354 1 98.88 49 SER B C 1
ATOM 1647 O O . SER B 1 49 ? -0.442 -14.406 1.442 1 98.88 49 SER B O 1
ATOM 1649 N N . CYS B 1 50 ? -0.364 -12.484 0.199 1 98.62 50 CYS B N 1
ATOM 1650 C CA . CYS B 1 50 ? -0.339 -11.617 1.367 1 98.62 50 CYS B CA 1
ATOM 1651 C C . CYS B 1 50 ? -0.758 -10.195 0.997 1 98.62 50 CYS B C 1
ATOM 1653 O O . CYS B 1 50 ? -0.905 -9.875 -0.184 1 98.62 50 CYS B O 1
ATOM 1655 N N . GLY B 1 51 ? -1.018 -9.477 2.037 1 97.94 51 GLY B N 1
ATOM 1656 C CA . GLY B 1 51 ? -1.333 -8.062 1.864 1 97.94 51 GLY B CA 1
ATOM 1657 C C . GLY B 1 51 ? -0.18 -7.148 2.221 1 97.94 51 GLY B C 1
ATOM 1658 O O . GLY B 1 51 ? 0.671 -7.5 3.039 1 97.94 51 GLY B O 1
ATOM 1659 N N . ILE B 1 52 ? -0.235 -5.953 1.579 1 97.06 52 ILE B N 1
ATOM 1660 C CA . ILE B 1 52 ? 0.661 -4.895 2.027 1 97.06 52 ILE B CA 1
ATOM 1661 C C . ILE B 1 52 ? 0.289 -4.473 3.447 1 97.06 52 ILE B C 1
ATOM 1663 O O . ILE B 1 52 ? 1.16 -4.332 4.309 1 97.06 52 ILE B O 1
ATOM 1667 N N . GLY B 1 53 ? -0.998 -4.211 3.646 1 94.94 53 GLY B N 1
ATOM 1668 C CA . GLY B 1 53 ? -1.518 -3.936 4.977 1 94.94 53 GLY B CA 1
ATOM 1669 C C . GLY B 1 53 ? -1.974 -5.184 5.711 1 94.94 53 GLY B C 1
ATOM 1670 O O . GLY B 1 53 ? -2.168 -6.234 5.094 1 94.94 53 GLY B O 1
ATOM 1671 N N . GLY B 1 54 ? -2.164 -5.086 7.062 1 93.75 54 GLY B N 1
ATOM 1672 C CA . GLY B 1 54 ? -2.492 -6.246 7.875 1 93.75 54 GLY B CA 1
ATOM 1673 C C . GLY B 1 54 ? -3.865 -6.16 8.516 1 93.75 54 GLY B C 1
ATOM 1674 O O . GLY B 1 54 ? -4.137 -6.836 9.508 1 93.75 54 GLY B O 1
ATOM 1675 N N . TRP B 1 55 ? -4.754 -5.43 7.992 1 91.25 55 TRP B N 1
ATOM 1676 C CA . TRP B 1 55 ? -6.02 -5.098 8.641 1 91.25 55 TRP B CA 1
ATOM 1677 C C . TRP B 1 55 ? -6.969 -6.289 8.625 1 91.25 55 TRP B C 1
ATOM 1679 O O . TRP B 1 55 ? -7.922 -6.344 9.406 1 91.25 55 TRP B O 1
ATOM 1689 N N . HIS B 1 56 ? -6.676 -7.246 7.734 1 94.38 56 HIS B N 1
ATOM 1690 C CA . HIS B 1 56 ? -7.594 -8.367 7.586 1 94.38 56 HIS B CA 1
ATOM 1691 C C . HIS B 1 56 ? -6.926 -9.688 7.977 1 94.38 56 HIS B C 1
ATOM 1693 O O . HIS B 1 56 ? -7.449 -10.766 7.688 1 94.38 56 HIS B O 1
ATOM 1699 N N . VAL B 1 57 ? -5.777 -9.648 8.602 1 96.56 57 VAL B N 1
ATOM 1700 C CA . VAL B 1 57 ? -5.02 -10.852 8.938 1 96.56 57 VAL B CA 1
ATOM 1701 C C . VAL B 1 57 ? -5.902 -11.812 9.727 1 96.56 57 VAL B C 1
ATOM 1703 O O . VAL B 1 57 ? -6.562 -11.414 10.688 1 96.56 57 VAL B O 1
ATOM 1706 N N . GLY B 1 58 ? -5.934 -13.023 9.305 1 98.31 58 GLY B N 1
ATOM 1707 C CA . GLY B 1 58 ? -6.688 -14.055 10 1 98.31 58 GLY B CA 1
ATOM 1708 C C . GLY B 1 58 ? -8.078 -14.258 9.438 1 98.31 58 GLY B C 1
ATOM 1709 O O . GLY B 1 58 ? -8.734 -15.258 9.734 1 98.31 58 GLY B O 1
ATOM 1710 N N . GLU B 1 59 ? -8.547 -13.383 8.586 1 97.88 59 GLU B N 1
ATOM 1711 C CA . GLU B 1 59 ? -9.883 -13.461 8 1 97.88 59 GLU B CA 1
ATOM 1712 C C . GLU B 1 59 ? -9.891 -14.32 6.742 1 97.88 59 GLU B C 1
ATOM 1714 O O . GLU B 1 59 ? -8.836 -14.594 6.164 1 97.88 59 GLU B O 1
ATOM 1719 N N . SER B 1 60 ? -11.062 -14.727 6.371 1 98.31 60 SER B N 1
ATOM 1720 C CA . SER B 1 60 ? -11.266 -15.367 5.074 1 98.31 60 SER B CA 1
ATOM 1721 C C . SER B 1 60 ? -11.25 -14.344 3.943 1 98.31 60 SER B C 1
ATOM 1723 O O . SER B 1 60 ? -11.195 -13.141 4.191 1 98.31 60 SER B O 1
ATOM 1725 N N . ALA B 1 61 ? -11.234 -14.859 2.734 1 97.88 61 ALA B N 1
ATOM 1726 C CA . ALA B 1 61 ? -11.406 -13.961 1.59 1 97.88 61 ALA B CA 1
ATOM 1727 C C . ALA B 1 61 ? -12.758 -13.258 1.639 1 97.88 61 ALA B C 1
ATOM 1729 O O . ALA B 1 61 ? -13.68 -13.719 2.312 1 97.88 61 ALA B O 1
ATOM 1730 N N . ASP B 1 62 ? -12.789 -12.125 0.99 1 96.5 62 ASP B N 1
ATOM 1731 C CA . ASP B 1 62 ? -14.055 -11.422 0.819 1 96.5 62 ASP B CA 1
ATOM 1732 C C . ASP B 1 62 ? -15.156 -12.375 0.338 1 96.5 62 ASP B C 1
ATOM 1734 O O . ASP B 1 62 ? -14.922 -13.188 -0.555 1 96.5 62 ASP B O 1
ATOM 1738 N N . PRO B 1 63 ? -16.359 -12.25 0.924 1 97.12 63 PRO B N 1
ATOM 1739 C CA . PRO B 1 63 ? -17.422 -13.172 0.555 1 97.12 63 PRO B CA 1
ATOM 1740 C C . PRO B 1 63 ? -17.766 -13.125 -0.935 1 97.12 63 PRO B C 1
ATOM 1742 O O . PRO B 1 63 ? -18.141 -14.148 -1.519 1 97.12 63 PRO B O 1
ATOM 1745 N N . ARG B 1 64 ? -17.734 -11.977 -1.574 1 97.81 64 ARG B N 1
ATOM 1746 C CA . ARG B 1 64 ? -18 -11.859 -3.004 1 97.81 64 ARG B CA 1
ATOM 1747 C C . ARG B 1 64 ? -16.922 -12.555 -3.822 1 97.81 64 ARG B C 1
ATOM 1749 O O . ARG B 1 64 ? -17.203 -13.148 -4.867 1 97.81 64 ARG B O 1
ATOM 1756 N N . ALA B 1 65 ? -15.68 -12.461 -3.375 1 97.56 65 ALA B N 1
ATOM 1757 C CA . ALA B 1 65 ? -14.594 -13.211 -4.004 1 97.56 65 ALA B CA 1
ATOM 1758 C C . ALA B 1 65 ? -14.805 -14.711 -3.871 1 97.56 65 ALA B C 1
ATOM 1760 O O . ALA B 1 65 ? -14.633 -15.461 -4.836 1 97.56 65 ALA B O 1
ATOM 1761 N N . GLN B 1 66 ? -15.172 -15.164 -2.674 1 98.31 66 GLN B N 1
ATOM 1762 C CA . GLN B 1 66 ? -15.445 -16.578 -2.438 1 98.31 66 GLN B CA 1
ATOM 1763 C C . GLN B 1 66 ? -16.531 -17.094 -3.373 1 98.31 66 GLN B C 1
ATOM 1765 O O . GLN B 1 66 ? -16.391 -18.156 -3.975 1 98.31 66 GLN B O 1
ATOM 1770 N N . LYS B 1 67 ? -17.547 -16.344 -3.432 1 98.06 67 LYS B N 1
ATOM 1771 C CA . LYS B 1 67 ? -18.672 -16.734 -4.277 1 98.06 67 LYS B CA 1
ATOM 1772 C C . LYS B 1 67 ? -18.234 -16.891 -5.73 1 98.06 67 LYS B C 1
ATOM 1774 O O . LYS B 1 67 ? -18.625 -17.859 -6.395 1 98.06 67 LYS B O 1
ATOM 1779 N N . GLU B 1 68 ? -17.516 -15.922 -6.211 1 98.06 68 GLU B N 1
ATOM 1780 C CA . GLU B 1 68 ? -17.031 -15.969 -7.59 1 98.06 68 GLU B CA 1
ATOM 1781 C C . GLU B 1 68 ? -16.125 -17.188 -7.816 1 98.06 68 GLU B C 1
ATOM 1783 O O . GLU B 1 68 ? -16.219 -17.844 -8.852 1 98.06 68 GLU B O 1
ATOM 1788 N N . LEU B 1 69 ? -15.289 -17.484 -6.883 1 98.5 69 LEU B N 1
ATOM 1789 C CA . LEU B 1 69 ? -14.398 -18.641 -6.977 1 98.5 69 LEU B CA 1
ATOM 1790 C C . LEU B 1 69 ? -15.188 -19.938 -7.02 1 98.5 69 LEU B C 1
ATOM 1792 O O . LEU B 1 69 ? -14.945 -20.797 -7.875 1 98.5 69 LEU B O 1
ATOM 1796 N N . VAL B 1 70 ? -16.141 -20.062 -6.184 1 98.56 70 VAL B N 1
ATOM 1797 C CA . VAL B 1 70 ? -16.969 -21.266 -6.125 1 98.56 70 VAL B CA 1
ATOM 1798 C C . VAL B 1 70 ? -17.734 -21.438 -7.441 1 98.56 70 VAL B C 1
ATOM 1800 O O . VAL B 1 70 ? -17.766 -22.531 -8 1 98.56 70 VAL B O 1
ATOM 1803 N N . ARG B 1 71 ? -18.281 -20.406 -7.914 1 98.12 71 ARG B N 1
ATOM 1804 C CA . ARG B 1 71 ? -19.016 -20.438 -9.172 1 98.12 71 ARG B CA 1
ATOM 1805 C C . ARG B 1 71 ? -18.125 -20.938 -10.305 1 98.12 71 ARG B C 1
ATOM 1807 O O . ARG B 1 71 ? -18.594 -21.656 -11.195 1 98.12 71 ARG B O 1
ATOM 1814 N N . ALA B 1 72 ? -16.906 -20.578 -10.242 1 98.19 72 ALA B N 1
ATOM 1815 C CA . ALA B 1 72 ? -15.969 -20.938 -11.305 1 98.19 72 ALA B CA 1
ATOM 1816 C C . ALA B 1 72 ? -15.344 -22.297 -11.047 1 98.19 72 ALA B C 1
ATOM 1818 O O . ALA B 1 72 ? -14.523 -22.766 -11.836 1 98.19 72 ALA B O 1
ATOM 1819 N N . GLY B 1 73 ? -15.641 -22.922 -9.906 1 98.31 73 GLY B N 1
ATOM 1820 C CA . GLY B 1 73 ? -15.219 -24.297 -9.656 1 98.31 73 GLY B CA 1
ATOM 1821 C C . GLY B 1 73 ? -13.984 -24.391 -8.781 1 98.31 73 GLY B C 1
ATOM 1822 O O . GLY B 1 73 ? -13.344 -25.438 -8.719 1 98.31 73 GLY B O 1
ATOM 1823 N N . TYR B 1 74 ? -13.672 -23.312 -8.125 1 98.5 74 TYR B N 1
ATOM 1824 C CA . TYR B 1 74 ? -12.492 -23.297 -7.27 1 98.5 74 TYR B CA 1
ATOM 1825 C C . TYR B 1 74 ? -12.875 -23.469 -5.805 1 98.5 74 TYR B C 1
ATOM 1827 O O . TYR B 1 74 ? -13.969 -23.062 -5.395 1 98.5 74 TYR B O 1
ATOM 1835 N N . ASP B 1 75 ? -11.938 -24.062 -4.984 1 98.06 75 ASP B N 1
ATOM 1836 C CA . ASP B 1 75 ? -12.055 -24.062 -3.531 1 98.06 75 ASP B CA 1
ATOM 1837 C C . ASP B 1 75 ? -11.633 -22.719 -2.949 1 98.06 75 ASP B C 1
ATOM 1839 O O . ASP B 1 75 ? -10.469 -22.328 -3.039 1 98.06 75 ASP B O 1
ATOM 1843 N N . PRO B 1 76 ? -12.523 -22.031 -2.299 1 98.12 76 PRO B N 1
ATOM 1844 C CA . PRO B 1 76 ? -12.242 -20.656 -1.876 1 98.12 76 PRO B CA 1
ATOM 1845 C C . PRO B 1 76 ? -11.523 -20.578 -0.529 1 98.12 76 PRO B C 1
ATOM 1847 O O . PRO B 1 76 ? -11.32 -19.5 0.012 1 98.12 76 PRO B O 1
ATOM 1850 N N . THR B 1 77 ? -11.117 -21.688 0.113 1 98.19 77 THR B N 1
ATOM 1851 C CA . THR B 1 77 ? -10.508 -21.688 1.439 1 98.19 77 THR B CA 1
ATOM 1852 C C . THR B 1 77 ? -9.242 -20.844 1.452 1 98.19 77 THR B C 1
ATOM 1854 O O . THR B 1 77 ? -8.328 -21.078 0.649 1 98.19 77 THR B O 1
ATOM 1857 N N . HIS B 1 78 ? -9.203 -19.922 2.346 1 98.44 78 HIS B N 1
ATOM 1858 C CA . HIS B 1 78 ? -8.109 -18.969 2.439 1 98.44 78 HIS B CA 1
ATOM 1859 C C . HIS B 1 78 ? -8.086 -18.281 3.807 1 98.44 78 HIS B C 1
ATOM 1861 O O . HIS B 1 78 ? -9.141 -18.062 4.414 1 98.44 78 HIS B O 1
ATOM 1867 N N . THR B 1 79 ? -6.879 -18 4.34 1 98.75 79 THR B N 1
ATOM 1868 C CA . THR B 1 79 ? -6.664 -17.156 5.512 1 98.75 79 THR B CA 1
ATOM 1869 C C . THR B 1 79 ? -5.711 -16.016 5.188 1 98.75 79 THR B C 1
ATOM 1871 O O . THR B 1 79 ? -4.57 -16.25 4.773 1 98.75 79 THR B O 1
ATOM 1874 N N . ALA B 1 80 ? -6.18 -14.812 5.387 1 98.56 80 ALA B N 1
ATOM 1875 C CA . ALA B 1 80 ? -5.418 -13.617 5.027 1 98.56 80 ALA B CA 1
ATOM 1876 C C . ALA B 1 80 ? -4.148 -13.508 5.867 1 98.56 80 ALA B C 1
ATOM 1878 O O . ALA B 1 80 ? -4.156 -13.805 7.062 1 98.56 80 ALA B O 1
ATOM 1879 N N . ALA B 1 81 ? -3.076 -13.07 5.25 1 98.44 81 ALA B N 1
ATOM 1880 C CA . ALA B 1 81 ? -1.774 -12.812 5.859 1 98.44 81 ALA B CA 1
ATOM 1881 C C . ALA B 1 81 ? -1.215 -11.469 5.398 1 98.44 81 ALA B C 1
ATOM 1883 O O . ALA B 1 81 ? -1.674 -10.906 4.402 1 98.44 81 ALA B O 1
ATOM 1884 N N . GLN B 1 82 ? -0.355 -10.953 6.16 1 97.69 82 GLN B N 1
ATOM 1885 C CA . GLN B 1 82 ? 0.378 -9.758 5.766 1 97.69 82 GLN B CA 1
ATOM 1886 C C . GLN B 1 82 ? 1.803 -10.094 5.34 1 97.69 82 GLN B C 1
ATOM 1888 O O . GLN B 1 82 ? 2.414 -11.016 5.883 1 97.69 82 GLN B O 1
ATOM 1893 N N . LEU B 1 83 ? 2.342 -9.32 4.414 1 97.88 83 LEU B N 1
ATOM 1894 C CA . LEU B 1 83 ? 3.736 -9.445 4.004 1 97.88 83 LEU B CA 1
ATOM 1895 C C . LEU B 1 83 ? 4.66 -9.453 5.219 1 97.88 83 LEU B C 1
ATOM 1897 O O . LEU B 1 83 ? 4.625 -8.539 6.039 1 97.88 83 LEU B O 1
ATOM 1901 N N . GLY B 1 84 ? 5.426 -10.516 5.387 1 95.19 84 GLY B N 1
ATOM 1902 C CA . GLY B 1 84 ? 6.324 -10.695 6.516 1 95.19 84 GLY B CA 1
ATOM 1903 C C . GLY B 1 84 ? 7.492 -11.609 6.207 1 95.19 84 GLY B C 1
ATOM 1904 O O . GLY B 1 84 ? 7.766 -11.906 5.039 1 95.19 84 GLY B O 1
ATOM 1905 N N . LYS B 1 85 ? 8.172 -12.016 7.219 1 94.06 85 LYS B N 1
ATOM 1906 C CA . LYS B 1 85 ? 9.391 -12.812 7.09 1 94.06 85 LYS B CA 1
ATOM 1907 C C . LYS B 1 85 ? 9.109 -14.141 6.402 1 94.06 85 LYS B C 1
ATOM 1909 O O . LYS B 1 85 ? 9.953 -14.656 5.66 1 94.06 85 LYS B O 1
ATOM 1914 N N . GLU B 1 86 ? 7.941 -14.625 6.602 1 95.12 86 GLU B N 1
ATOM 1915 C CA . GLU B 1 86 ? 7.598 -15.93 6.039 1 95.12 86 GLU B CA 1
ATOM 1916 C C . GLU B 1 86 ? 7.555 -15.883 4.516 1 95.12 86 GLU B C 1
ATOM 1918 O O . GLU B 1 86 ? 7.602 -16.922 3.855 1 95.12 86 GLU B O 1
ATOM 1923 N N . HIS B 1 87 ? 7.477 -14.656 3.957 1 97.19 87 HIS B N 1
ATOM 1924 C CA . HIS B 1 87 ? 7.406 -14.508 2.506 1 97.19 87 HIS B CA 1
ATOM 1925 C C . HIS B 1 87 ? 8.773 -14.172 1.92 1 97.19 87 HIS B C 1
ATOM 1927 O O . HIS B 1 87 ? 8.938 -14.133 0.698 1 97.19 87 HIS B O 1
ATOM 1933 N N . SER B 1 88 ? 9.781 -14 2.762 1 92.81 88 SER B N 1
ATOM 1934 C CA . SER B 1 88 ? 11.047 -13.391 2.367 1 92.81 88 SER B CA 1
ATOM 1935 C C . SER B 1 88 ? 11.789 -14.266 1.363 1 92.81 88 SER B C 1
ATOM 1937 O O . SER B 1 88 ? 12.57 -13.766 0.549 1 92.81 88 SER B O 1
ATOM 1939 N N . ASP B 1 89 ? 11.523 -15.539 1.37 1 94.38 89 ASP B N 1
ATOM 1940 C CA . ASP B 1 89 ? 12.273 -16.453 0.514 1 94.38 89 ASP B CA 1
ATOM 1941 C C . ASP B 1 89 ? 11.531 -16.719 -0.794 1 94.38 89 ASP B C 1
ATOM 1943 O O . ASP B 1 89 ? 11.883 -17.641 -1.539 1 94.38 89 ASP B O 1
ATOM 1947 N N . ALA B 1 90 ? 10.523 -15.938 -1.058 1 98.06 90 ALA B N 1
ATOM 1948 C CA . ALA B 1 90 ? 9.789 -16.109 -2.311 1 98.06 90 ALA B CA 1
ATOM 1949 C C . ALA B 1 90 ? 10.719 -15.938 -3.512 1 98.06 90 ALA B C 1
ATOM 1951 O O . ALA B 1 90 ? 11.578 -15.047 -3.52 1 98.06 90 ALA B O 1
ATOM 1952 N N . THR B 1 91 ? 10.523 -16.828 -4.477 1 98.44 91 THR B N 1
ATOM 1953 C CA . THR B 1 91 ? 11.234 -16.703 -5.742 1 98.44 91 THR B CA 1
ATOM 1954 C C . THR B 1 91 ? 10.742 -15.492 -6.527 1 98.44 91 THR B C 1
ATOM 1956 O O . THR B 1 91 ? 11.531 -14.789 -7.156 1 98.44 91 THR B O 1
ATOM 1959 N N . LEU B 1 92 ? 9.469 -15.242 -6.457 1 98.81 92 LEU B N 1
ATOM 1960 C CA . LEU B 1 92 ? 8.82 -14.156 -7.184 1 98.81 92 LEU B CA 1
ATOM 1961 C C . LEU B 1 92 ? 7.605 -13.641 -6.426 1 98.81 92 LEU B C 1
ATOM 1963 O O . LEU B 1 92 ? 6.816 -14.43 -5.902 1 98.81 92 LEU B O 1
ATOM 1967 N N . PHE B 1 93 ? 7.52 -12.344 -6.324 1 98.94 93 PHE B N 1
ATOM 1968 C CA . PHE B 1 93 ? 6.305 -11.664 -5.883 1 98.94 93 PHE B CA 1
ATOM 1969 C C . PHE B 1 93 ? 5.5 -11.164 -7.074 1 98.94 93 PHE B C 1
ATOM 1971 O O . PHE B 1 93 ? 6.027 -10.469 -7.945 1 98.94 93 PHE B O 1
ATOM 1978 N N . ILE B 1 94 ? 4.246 -11.516 -7.121 1 98.94 94 ILE B N 1
ATOM 1979 C CA . ILE B 1 94 ? 3.377 -11.078 -8.211 1 98.94 94 ILE B CA 1
ATOM 1980 C C . ILE B 1 94 ? 2.326 -10.109 -7.672 1 98.94 94 ILE B C 1
ATOM 1982 O O . ILE B 1 94 ? 1.454 -10.5 -6.891 1 98.94 94 ILE B O 1
ATOM 1986 N N . ALA B 1 95 ? 2.41 -8.906 -8.109 1 98.81 95 ALA B N 1
ATOM 1987 C CA . ALA B 1 95 ? 1.557 -7.809 -7.656 1 98.81 95 ALA B CA 1
ATOM 1988 C C . ALA B 1 95 ? 0.33 -7.66 -8.555 1 98.81 95 ALA B C 1
ATOM 1990 O O . ALA B 1 95 ? 0.398 -7.914 -9.758 1 98.81 95 ALA B O 1
ATOM 1991 N N . MET B 1 96 ? -0.773 -7.172 -7.992 1 98.44 96 MET B N 1
ATOM 1992 C CA . MET B 1 96 ? -2.012 -6.996 -8.742 1 98.44 96 MET B CA 1
ATOM 1993 C C . MET B 1 96 ? -2.014 -5.664 -9.484 1 98.44 96 MET B C 1
ATOM 1995 O O . MET B 1 96 ? -2.654 -5.527 -10.531 1 98.44 96 MET B O 1
ATOM 1999 N N . ASP B 1 97 ? -1.388 -4.668 -8.891 1 97.12 97 ASP B N 1
ATOM 2000 C CA . ASP B 1 97 ? -1.295 -3.352 -9.516 1 97.12 97 ASP B CA 1
ATOM 2001 C C . ASP B 1 97 ? -0.049 -2.605 -9.047 1 97.12 97 ASP B C 1
ATOM 2003 O O . ASP B 1 97 ? 0.746 -3.141 -8.266 1 97.12 97 ASP B O 1
ATOM 2007 N N . SER B 1 98 ? 0.111 -1.395 -9.555 1 95.12 98 SER B N 1
ATOM 2008 C CA . SER B 1 98 ? 1.336 -0.635 -9.328 1 95.12 98 SER B CA 1
ATOM 2009 C C . SER B 1 98 ? 1.486 -0.25 -7.859 1 95.12 98 SER B C 1
ATOM 2011 O O . SER B 1 98 ? 2.604 -0.082 -7.367 1 95.12 98 SER B O 1
ATOM 2013 N N . SER B 1 99 ? 0.36 -0.036 -7.148 1 94.94 99 SER B N 1
ATOM 2014 C CA . SER B 1 99 ? 0.453 0.299 -5.734 1 94.94 99 SER B CA 1
ATOM 2015 C C . SER B 1 99 ? 1.096 -0.833 -4.938 1 94.94 99 SER B C 1
ATOM 2017 O O . SER B 1 99 ? 1.839 -0.587 -3.986 1 94.94 99 SER B O 1
ATOM 2019 N N . HIS B 1 100 ? 0.863 -2.049 -5.332 1 97.38 100 HIS B N 1
ATOM 2020 C CA . HIS B 1 100 ? 1.46 -3.197 -4.66 1 97.38 100 HIS B CA 1
ATOM 2021 C C . HIS B 1 100 ? 2.934 -3.346 -5.023 1 97.38 100 HIS B C 1
ATOM 2023 O O . HIS B 1 100 ? 3.744 -3.758 -4.191 1 97.38 100 HIS B O 1
ATOM 2029 N N . VAL B 1 101 ? 3.268 -3.025 -6.281 1 96.75 101 VAL B N 1
ATOM 2030 C CA . VAL B 1 101 ? 4.672 -2.98 -6.668 1 96.75 101 VAL B CA 1
ATOM 2031 C C . VAL B 1 101 ? 5.426 -2.006 -5.766 1 96.75 101 VAL B C 1
ATOM 2033 O O . VAL B 1 101 ? 6.477 -2.346 -5.215 1 96.75 101 VAL B O 1
ATOM 2036 N N . GLN B 1 102 ? 4.867 -0.874 -5.562 1 93 102 GLN B N 1
ATOM 2037 C CA . GLN B 1 102 ? 5.504 0.139 -4.727 1 93 102 GLN B CA 1
ATOM 2038 C C . GLN B 1 102 ? 5.605 -0.33 -3.279 1 93 102 GLN B C 1
ATOM 2040 O O . GLN B 1 102 ? 6.637 -0.13 -2.629 1 93 102 GLN B O 1
ATOM 2045 N N . GLY B 1 103 ? 4.539 -0.925 -2.812 1 94.12 103 GLY B N 1
ATOM 2046 C CA . GLY B 1 103 ? 4.574 -1.476 -1.466 1 94.12 103 GLY B CA 1
ATOM 2047 C C . GLY B 1 103 ? 5.684 -2.49 -1.265 1 94.12 103 GLY B C 1
ATOM 2048 O O . GLY B 1 103 ? 6.391 -2.451 -0.257 1 94.12 103 GLY B O 1
ATOM 2049 N N . LEU B 1 104 ? 5.82 -3.322 -2.236 1 96.81 104 LEU B N 1
ATOM 2050 C CA . LEU B 1 104 ? 6.859 -4.344 -2.168 1 96.81 104 LEU B CA 1
ATOM 2051 C C . LEU B 1 104 ? 8.25 -3.711 -2.186 1 96.81 104 LEU B C 1
ATOM 2053 O O . LEU B 1 104 ? 9.125 -4.109 -1.42 1 96.81 104 LEU B O 1
ATOM 2057 N N . LYS B 1 105 ? 8.445 -2.768 -3.043 1 94.19 105 LYS B N 1
ATOM 2058 C CA . LYS B 1 105 ? 9.727 -2.064 -3.098 1 94.19 105 LYS B CA 1
ATOM 2059 C C . LYS B 1 105 ? 10.047 -1.404 -1.76 1 94.19 105 LYS B C 1
ATOM 2061 O O . LYS B 1 105 ? 11.172 -1.494 -1.273 1 94.19 105 LYS B O 1
ATOM 2066 N N . HIS B 1 106 ? 9.078 -0.82 -1.179 1 91.62 106 HIS B N 1
ATOM 2067 C CA . HIS B 1 106 ? 9.273 -0.146 0.1 1 91.62 106 HIS B CA 1
ATOM 2068 C C . HIS B 1 106 ? 9.555 -1.147 1.214 1 91.62 106 HIS B C 1
ATOM 2070 O O . HIS B 1 106 ? 10.242 -0.823 2.186 1 91.62 106 HIS B O 1
ATOM 2076 N N . ALA B 1 107 ? 9.07 -2.328 1.059 1 93.69 107 ALA B N 1
ATOM 2077 C CA . ALA B 1 107 ? 9.328 -3.389 2.031 1 93.69 107 ALA B CA 1
ATOM 2078 C C . ALA B 1 107 ? 10.719 -3.975 1.851 1 93.69 107 ALA B C 1
ATOM 2080 O O . ALA B 1 107 ? 11.141 -4.848 2.617 1 93.69 107 ALA B O 1
ATOM 2081 N N . GLY B 1 108 ? 11.445 -3.568 0.791 1 93.25 108 GLY B N 1
ATOM 2082 C CA . GLY B 1 108 ? 12.828 -3.986 0.594 1 93.25 108 GLY B CA 1
ATOM 2083 C C . GLY B 1 108 ? 12.961 -5.168 -0.348 1 93.25 108 GLY B C 1
ATOM 2084 O O . GLY B 1 108 ? 14.031 -5.77 -0.445 1 93.25 108 GLY B O 1
ATOM 2085 N N . ILE B 1 109 ? 11.844 -5.52 -1.017 1 96.5 109 ILE B N 1
ATOM 2086 C CA . ILE B 1 109 ? 11.914 -6.617 -1.976 1 96.5 109 ILE B CA 1
ATOM 2087 C C . ILE B 1 109 ? 12.648 -6.156 -3.234 1 96.5 109 ILE B C 1
ATOM 2089 O O . ILE B 1 109 ? 12.305 -5.121 -3.814 1 96.5 109 ILE B O 1
ATOM 2093 N N . PRO B 1 110 ? 13.648 -6.953 -3.652 1 96.69 110 PRO B N 1
ATOM 2094 C CA . PRO B 1 110 ? 14.375 -6.574 -4.871 1 96.69 110 PRO B CA 1
ATOM 2095 C C . PRO B 1 110 ? 13.469 -6.527 -6.102 1 96.69 110 PRO B C 1
ATOM 2097 O O . PRO B 1 110 ? 12.617 -7.402 -6.281 1 96.69 110 PRO B O 1
ATOM 2100 N N . LYS B 1 111 ? 13.703 -5.527 -6.93 1 96.19 111 LYS B N 1
ATOM 2101 C CA . LYS B 1 111 ? 12.867 -5.281 -8.102 1 96.19 111 LYS B CA 1
ATOM 2102 C C . LYS B 1 111 ? 12.844 -6.496 -9.023 1 96.19 111 LYS B C 1
ATOM 2104 O O . LYS B 1 111 ? 11.836 -6.754 -9.688 1 96.19 111 LYS B O 1
ATOM 2109 N N . GLU B 1 112 ? 13.914 -7.234 -9.062 1 97.38 112 GLU B N 1
ATOM 2110 C CA . GLU B 1 112 ? 14.031 -8.375 -9.961 1 97.38 112 GLU B CA 1
ATOM 2111 C C . GLU B 1 112 ? 13.117 -9.516 -9.531 1 97.38 112 GLU B C 1
ATOM 2113 O O . GLU B 1 112 ? 12.867 -10.445 -10.297 1 97.38 112 GLU B O 1
ATOM 2118 N N . ARG B 1 113 ? 12.57 -9.383 -8.32 1 98.44 113 ARG B N 1
ATOM 2119 C CA . ARG B 1 113 ? 11.688 -10.43 -7.82 1 98.44 113 ARG B CA 1
ATOM 2120 C C . ARG B 1 113 ? 10.234 -9.977 -7.82 1 98.44 113 ARG B C 1
ATOM 2122 O O . ARG B 1 113 ? 9.383 -10.594 -7.188 1 98.44 113 ARG B O 1
ATOM 2129 N N . ILE B 1 114 ? 9.961 -8.914 -8.469 1 98.75 114 ILE B N 1
ATOM 2130 C CA . ILE B 1 114 ? 8.609 -8.367 -8.484 1 98.75 114 ILE B CA 1
ATOM 2131 C C . ILE B 1 114 ? 8.094 -8.312 -9.922 1 98.75 114 ILE B C 1
ATOM 2133 O O . ILE B 1 114 ? 8.781 -7.82 -10.812 1 98.75 114 ILE B O 1
ATOM 2137 N N . ARG B 1 115 ? 6.891 -8.773 -10.172 1 98.75 115 ARG B N 1
ATOM 2138 C CA . ARG B 1 115 ? 6.227 -8.648 -11.461 1 98.75 115 ARG B CA 1
ATOM 2139 C C . ARG B 1 115 ? 4.734 -8.375 -11.289 1 98.75 115 ARG B C 1
ATOM 2141 O O . ARG B 1 115 ? 4.141 -8.766 -10.281 1 98.75 115 ARG B O 1
ATOM 2148 N N . LEU B 1 116 ? 4.207 -7.672 -12.266 1 98.81 116 LEU B N 1
ATOM 2149 C CA . LEU B 1 116 ? 2.754 -7.535 -12.32 1 98.81 116 LEU B CA 1
ATOM 2150 C C . LEU B 1 116 ? 2.104 -8.82 -12.812 1 98.81 116 LEU B C 1
ATOM 2152 O O . LEU B 1 116 ? 2.607 -9.461 -13.742 1 98.81 116 LEU B O 1
ATOM 2156 N N . LEU B 1 117 ? 0.944 -9.109 -12.258 1 98.94 117 LEU B N 1
ATOM 2157 C CA . LEU B 1 117 ? 0.259 -10.336 -12.656 1 98.94 117 LEU B CA 1
ATOM 2158 C C . LEU B 1 117 ? -0.051 -10.328 -14.148 1 98.94 117 LEU B C 1
ATOM 2160 O O . LEU B 1 117 ? 0.228 -11.305 -14.852 1 98.94 117 LEU B O 1
ATOM 2164 N N . ARG B 1 118 ? -0.507 -9.227 -14.664 1 98.81 118 ARG B N 1
ATOM 2165 C CA . ARG B 1 118 ? -1.009 -9.203 -16.031 1 98.81 118 ARG B CA 1
ATOM 2166 C C . ARG B 1 118 ? 0.138 -9.141 -17.047 1 98.81 118 ARG B C 1
ATOM 2168 O O . ARG B 1 118 ? -0.082 -9.242 -18.25 1 98.81 118 ARG B O 1
ATOM 2175 N N . SER B 1 119 ? 1.375 -8.992 -16.531 1 98.69 119 SER B N 1
ATOM 2176 C CA . SER B 1 119 ? 2.527 -9.109 -17.422 1 98.69 119 SER B CA 1
ATOM 2177 C C . SER B 1 119 ? 2.684 -10.539 -17.938 1 98.69 119 SER B C 1
ATOM 2179 O O . SER B 1 119 ? 3.416 -10.789 -18.891 1 98.69 119 SER B O 1
ATOM 2181 N N . PHE B 1 120 ? 1.953 -11.477 -17.344 1 98.81 120 PHE B N 1
ATOM 2182 C CA . PHE B 1 120 ? 2.02 -12.875 -17.734 1 98.81 120 PHE B CA 1
ATOM 2183 C C . PHE B 1 120 ? 0.913 -13.211 -18.734 1 98.81 120 PHE B C 1
ATOM 2185 O O . PHE B 1 120 ? 0.847 -14.328 -19.234 1 98.81 120 PHE B O 1
ATOM 2192 N N . ASP B 1 121 ? -0.047 -12.336 -18.938 1 98.44 121 ASP B N 1
ATOM 2193 C CA . ASP B 1 121 ? -1.09 -12.461 -19.938 1 98.44 121 ASP B CA 1
ATOM 2194 C C . ASP B 1 121 ? -0.609 -11.938 -21.297 1 98.44 121 ASP B C 1
ATOM 2196 O O . ASP B 1 121 ? -0.421 -10.734 -21.469 1 98.44 121 ASP B O 1
ATOM 2200 N N . PRO B 1 122 ? -0.44 -12.789 -22.25 1 96.88 122 PRO B N 1
ATOM 2201 C CA . PRO B 1 122 ? 0.108 -12.344 -23.547 1 96.88 122 PRO B CA 1
ATOM 2202 C C . PRO B 1 122 ? -0.784 -11.328 -24.25 1 96.88 122 PRO B C 1
ATOM 2204 O O . PRO B 1 122 ? -0.323 -10.602 -25.125 1 96.88 122 PRO B O 1
ATOM 2207 N N . LYS B 1 123 ? -1.996 -11.211 -23.844 1 97.56 123 LYS B N 1
ATOM 2208 C CA . LYS B 1 123 ? -2.934 -10.312 -24.516 1 97.56 123 LYS B CA 1
ATOM 2209 C C . LYS B 1 123 ? -3.031 -8.977 -23.781 1 97.56 123 LYS B C 1
ATOM 2211 O O . LYS B 1 123 ? -3.721 -8.062 -24.234 1 97.56 123 LYS B O 1
ATOM 2216 N N . SER B 1 124 ? -2.361 -8.922 -22.625 1 97.44 124 SER B N 1
ATOM 2217 C CA . SER B 1 124 ? -2.457 -7.711 -21.828 1 97.44 124 SER B CA 1
ATOM 2218 C C . SER B 1 124 ? -1.44 -6.668 -22.266 1 97.44 124 SER B C 1
ATOM 2220 O O . SER B 1 124 ? -0.304 -7.008 -22.609 1 97.44 124 SER B O 1
ATOM 2222 N N . PRO B 1 125 ? -1.829 -5.457 -22.359 1 96.81 125 PRO B N 1
ATOM 2223 C CA . PRO B 1 125 ? -0.832 -4.426 -22.656 1 96.81 125 PRO B CA 1
ATOM 2224 C C . PRO B 1 125 ? 0.192 -4.258 -21.531 1 96.81 125 PRO B C 1
ATOM 2226 O O . PRO B 1 125 ? -0.031 -4.73 -20.422 1 96.81 125 PRO B O 1
ATOM 2229 N N . LYS B 1 126 ? 1.289 -3.559 -21.922 1 95.25 126 LYS B N 1
ATOM 2230 C CA . LYS B 1 126 ? 2.326 -3.285 -20.922 1 95.25 126 LYS B CA 1
ATOM 2231 C C . LYS B 1 126 ? 1.781 -2.439 -19.781 1 95.25 126 LYS B C 1
ATOM 2233 O O . LYS B 1 126 ? 1.072 -1.458 -20 1 95.25 126 LYS B O 1
ATOM 2238 N N . GLY B 1 127 ? 2.082 -2.881 -18.609 1 95.5 127 GLY B N 1
ATOM 2239 C CA . GLY B 1 127 ? 1.702 -2.102 -17.438 1 95.5 127 GLY B CA 1
ATOM 2240 C C . GLY B 1 127 ? 0.275 -2.354 -16.984 1 95.5 127 GLY B C 1
ATOM 2241 O O . GLY B 1 127 ? -0.216 -1.7 -16.062 1 95.5 127 GLY B O 1
ATOM 2242 N N . ALA B 1 128 ? -0.401 -3.332 -17.594 1 97.75 128 ALA B N 1
ATOM 2243 C CA . ALA B 1 128 ? -1.782 -3.637 -17.219 1 97.75 128 ALA B CA 1
ATOM 2244 C C . ALA B 1 128 ? -1.873 -4.121 -15.781 1 97.75 128 ALA B C 1
ATOM 2246 O O . ALA B 1 128 ? -1.005 -4.859 -15.312 1 97.75 128 ALA B O 1
ATOM 2247 N N . GLU B 1 129 ? -2.92 -3.689 -15.133 1 97.56 129 GLU B N 1
ATOM 2248 C CA . GLU B 1 129 ? -3.172 -4.047 -13.742 1 97.56 129 GLU B CA 1
ATOM 2249 C C . GLU B 1 129 ? -4.422 -4.91 -13.609 1 97.56 129 GLU B C 1
ATOM 2251 O O . GLU B 1 129 ? -5.273 -4.918 -14.5 1 97.56 129 GLU B O 1
ATOM 2256 N N . VAL B 1 130 ? -4.496 -5.715 -12.586 1 97.88 130 VAL B N 1
ATOM 2257 C CA . VAL B 1 130 ? -5.719 -6.453 -12.289 1 97.88 130 VAL B CA 1
ATOM 2258 C C . VAL B 1 130 ? -6.766 -5.508 -11.711 1 97.88 130 VAL B C 1
ATOM 2260 O O . VAL B 1 130 ? -6.473 -4.734 -10.797 1 97.88 130 VAL B O 1
ATOM 2263 N N . ALA B 1 131 ? -7.914 -5.582 -12.242 1 94 131 ALA B N 1
ATOM 2264 C CA . ALA B 1 131 ? -8.992 -4.734 -11.75 1 94 131 ALA B CA 1
ATOM 2265 C C . ALA B 1 131 ? -9.289 -5.023 -10.281 1 94 131 ALA B C 1
ATOM 2267 O O . ALA B 1 131 ? -9.305 -6.184 -9.859 1 94 131 ALA B O 1
ATOM 2268 N N . ASP B 1 132 ? -9.516 -3.979 -9.523 1 92.62 132 ASP B N 1
ATOM 2269 C CA . ASP B 1 132 ? -9.898 -4.129 -8.125 1 92.62 132 ASP B CA 1
ATOM 2270 C C . ASP B 1 132 ? -11.422 -4.172 -7.977 1 92.62 132 ASP B C 1
ATOM 2272 O O . ASP B 1 132 ? -12.094 -3.148 -8.117 1 92.62 132 ASP B O 1
ATOM 2276 N N . PRO B 1 133 ? -11.93 -5.27 -7.621 1 93.31 133 PRO B N 1
ATOM 2277 C CA . PRO B 1 133 ? -13.383 -5.402 -7.551 1 93.31 133 PRO B CA 1
ATOM 2278 C C . PRO B 1 133 ? -13.961 -4.902 -6.23 1 93.31 133 PRO B C 1
ATOM 2280 O O . PRO B 1 133 ? -15.18 -4.797 -6.086 1 93.31 133 PRO B O 1
ATOM 2283 N N . TYR B 1 134 ? -13.172 -4.574 -5.301 1 81.69 134 TYR B N 1
ATOM 2284 C CA . TYR B 1 134 ? -13.562 -4.359 -3.91 1 81.69 134 TYR B CA 1
ATOM 2285 C C . TYR B 1 134 ? -14.641 -3.289 -3.803 1 81.69 134 TYR B C 1
ATOM 2287 O O . TYR B 1 134 ? -15.586 -3.426 -3.02 1 81.69 134 TYR B O 1
ATOM 2295 N N . TYR B 1 135 ? -14.57 -2.314 -4.695 1 74.69 135 TYR B N 1
ATOM 2296 C CA . TYR B 1 135 ? -15.539 -1.232 -4.562 1 74.69 135 TYR B CA 1
ATOM 2297 C C . TYR B 1 135 ? -16.594 -1.3 -5.668 1 74.69 135 TYR B C 1
ATOM 2299 O O . TYR B 1 135 ? -17.359 -0.354 -5.863 1 74.69 135 TYR B O 1
ATOM 2307 N N . GLY B 1 136 ? -16.609 -2.4 -6.273 1 77.81 136 GLY B N 1
ATOM 2308 C CA . GLY B 1 136 ? -17.547 -2.561 -7.371 1 77.81 136 GLY B CA 1
ATOM 2309 C C . GLY B 1 136 ? -18.562 -3.658 -7.125 1 77.81 136 GLY B C 1
ATOM 2310 O O . GLY B 1 136 ? -18.75 -4.102 -5.992 1 77.81 136 GLY B O 1
ATOM 2311 N N . GLY B 1 137 ? -19.391 -3.955 -8.117 1 81.25 137 GLY B N 1
ATOM 2312 C CA . GLY B 1 137 ? -20.391 -5.004 -8.078 1 81.25 137 GLY B CA 1
ATOM 2313 C C . GLY B 1 137 ? -19.891 -6.336 -8.594 1 81.25 137 GLY B C 1
ATOM 2314 O O . GLY B 1 137 ? -18.672 -6.531 -8.742 1 81.25 137 GLY B O 1
ATOM 2315 N N . ARG B 1 138 ? -20.734 -7.32 -8.75 1 84.75 138 ARG B N 1
ATOM 2316 C CA . ARG B 1 138 ? -20.438 -8.688 -9.148 1 84.75 138 ARG B CA 1
ATOM 2317 C C . ARG B 1 138 ? -19.609 -8.719 -10.422 1 84.75 138 ARG B C 1
ATOM 2319 O O . ARG B 1 138 ? -18.688 -9.531 -10.562 1 84.75 138 ARG B O 1
ATOM 2326 N N . ASP B 1 139 ? -19.844 -7.875 -11.297 1 92.75 139 ASP B N 1
ATOM 2327 C CA . ASP B 1 139 ? -19.141 -7.832 -12.578 1 92.75 139 ASP B CA 1
ATOM 2328 C C . ASP B 1 139 ? -17.656 -7.555 -12.383 1 92.75 139 ASP B C 1
ATOM 2330 O O . ASP B 1 139 ? -16.828 -8.016 -13.164 1 92.75 139 ASP B O 1
ATOM 2334 N N . GLY B 1 140 ? -17.375 -6.938 -11.367 1 95.19 140 GLY B N 1
ATOM 2335 C CA . GLY B 1 140 ? -15.984 -6.668 -11.055 1 95.19 140 GLY B CA 1
ATOM 2336 C C . GLY B 1 140 ? -15.211 -7.91 -10.664 1 95.19 140 GLY B C 1
ATOM 2337 O O . GLY B 1 140 ? -14.062 -8.086 -11.078 1 95.19 140 GLY B O 1
ATOM 2338 N N . PHE B 1 141 ? -15.867 -8.797 -9.945 1 97.06 141 PHE B N 1
ATOM 2339 C CA . PHE B 1 141 ? -15.219 -10.023 -9.5 1 97.06 141 PHE B CA 1
ATOM 2340 C C . PHE B 1 141 ? -15.039 -10.992 -10.656 1 97.06 141 PHE B C 1
ATOM 2342 O O . PHE B 1 141 ? -14.031 -11.703 -10.719 1 97.06 141 PHE B O 1
ATOM 2349 N N . VAL B 1 142 ? -15.984 -11.016 -11.594 1 97.62 142 VAL B N 1
ATOM 2350 C CA . VAL B 1 142 ? -15.852 -11.828 -12.797 1 97.62 142 VAL B CA 1
ATOM 2351 C C . VAL B 1 142 ? -14.656 -11.359 -13.609 1 97.62 142 VAL B C 1
ATOM 2353 O O . VAL B 1 142 ? -13.82 -12.172 -14.031 1 97.62 142 VAL B O 1
ATOM 2356 N N . ARG B 1 143 ? -14.609 -10.094 -13.789 1 97.25 143 ARG B N 1
ATOM 2357 C CA . ARG B 1 143 ? -13.508 -9.523 -14.555 1 97.25 143 ARG B CA 1
ATOM 2358 C C . ARG B 1 143 ? -12.164 -9.852 -13.914 1 97.25 143 ARG B C 1
ATOM 2360 O O . ARG B 1 143 ? -11.227 -10.258 -14.602 1 97.25 143 ARG B O 1
ATOM 2367 N N . THR B 1 144 ? -12.086 -9.664 -12.625 1 98.06 144 THR B N 1
ATOM 2368 C CA . THR B 1 144 ? -10.859 -9.977 -11.891 1 98.06 144 THR B CA 1
ATOM 2369 C C . THR B 1 144 ? -10.469 -11.438 -12.094 1 98.06 144 THR B C 1
ATOM 2371 O O . THR B 1 144 ? -9.312 -11.734 -12.414 1 98.06 144 THR B O 1
ATOM 2374 N N . ARG B 1 145 ? -11.406 -12.328 -11.898 1 98.38 145 ARG B N 1
ATOM 2375 C CA . ARG B 1 145 ? -11.133 -13.75 -12.109 1 98.38 145 ARG B CA 1
ATOM 2376 C C . ARG B 1 145 ? -10.609 -14 -13.523 1 98.38 145 ARG B C 1
ATOM 2378 O O . ARG B 1 145 ? -9.609 -14.695 -13.703 1 98.38 145 ARG B O 1
ATOM 2385 N N . GLU B 1 146 ? -11.25 -13.422 -14.484 1 98.31 146 GLU B N 1
ATOM 2386 C CA . GLU B 1 146 ? -10.898 -13.648 -15.883 1 98.31 146 GLU B CA 1
ATOM 2387 C C . GLU B 1 146 ? -9.484 -13.141 -16.188 1 98.31 146 GLU B C 1
ATOM 2389 O O . GLU B 1 146 ? -8.742 -13.781 -16.922 1 98.31 146 GLU B O 1
ATOM 2394 N N . GLU B 1 147 ? -9.188 -12.031 -15.656 1 98.62 147 GLU B N 1
ATOM 2395 C CA . GLU B 1 147 ? -7.855 -11.477 -15.859 1 98.62 147 GLU B CA 1
ATOM 2396 C C . GLU B 1 147 ? -6.785 -12.367 -15.227 1 98.62 147 GLU B C 1
ATOM 2398 O O . GLU B 1 147 ? -5.711 -12.555 -15.797 1 98.62 147 GLU B O 1
ATOM 2403 N N . ILE B 1 148 ? -7.07 -12.891 -14.039 1 98.75 148 ILE B N 1
ATOM 2404 C CA . ILE B 1 148 ? -6.137 -13.789 -13.367 1 98.75 148 ILE B CA 1
ATOM 2405 C C . ILE B 1 148 ? -5.988 -15.078 -14.172 1 98.75 148 ILE B C 1
ATOM 2407 O O . ILE B 1 148 ? -4.871 -15.539 -14.406 1 98.75 148 ILE B O 1
ATOM 2411 N N . GLU B 1 149 ? -7.082 -15.609 -14.633 1 98.81 149 GLU B N 1
ATOM 2412 C CA . GLU B 1 149 ? -7.051 -16.828 -15.43 1 98.81 149 GLU B CA 1
ATOM 2413 C C . GLU B 1 149 ? -6.27 -16.625 -16.719 1 98.81 149 GLU B C 1
ATOM 2415 O O . GLU B 1 149 ? -5.531 -17.516 -17.156 1 98.81 149 GLU B O 1
ATOM 2420 N N . ALA B 1 150 ? -6.461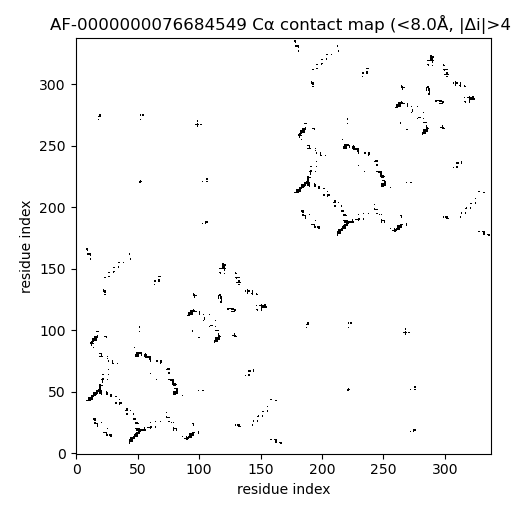 -15.484 -17.281 1 98.69 150 ALA B N 1
ATOM 2421 C CA . ALA B 1 150 ? -5.793 -15.18 -18.531 1 98.69 150 ALA B CA 1
ATOM 2422 C C . ALA B 1 150 ? -4.277 -15.164 -18.359 1 98.69 150 ALA B C 1
ATOM 2424 O O . ALA B 1 150 ? -3.533 -15.359 -19.328 1 98.69 150 ALA B O 1
ATOM 2425 N N . ALA B 1 151 ? -3.822 -14.938 -17.172 1 98.75 151 ALA B N 1
ATOM 2426 C CA . ALA B 1 151 ? -2.391 -14.844 -16.891 1 98.75 151 ALA B CA 1
ATOM 2427 C C . ALA B 1 151 ? -1.837 -16.188 -16.422 1 98.75 151 ALA B C 1
ATOM 2429 O O . ALA B 1 151 ? -0.621 -16.359 -16.328 1 98.75 151 ALA B O 1
ATOM 2430 N N . ALA B 1 152 ? -2.707 -17.156 -16.109 1 98.75 152 ALA B N 1
ATOM 2431 C CA . ALA B 1 152 ? -2.326 -18.391 -15.414 1 98.75 152 ALA B CA 1
ATOM 2432 C C . ALA B 1 152 ? -1.338 -19.203 -16.25 1 98.75 152 ALA B C 1
ATOM 2434 O O . ALA B 1 152 ? -0.311 -19.656 -15.734 1 98.75 152 ALA B O 1
ATOM 2435 N N . ASP B 1 153 ? -1.606 -19.281 -17.5 1 98.38 153 ASP B N 1
ATOM 2436 C CA . ASP B 1 153 ? -0.726 -20.078 -18.359 1 98.38 153 ASP B CA 1
ATOM 2437 C C . ASP B 1 153 ? 0.668 -19.453 -18.438 1 98.38 153 ASP B C 1
ATOM 2439 O O . ASP B 1 153 ? 1.671 -20.172 -18.438 1 98.38 153 ASP B O 1
ATOM 2443 N N . GLY B 1 154 ? 0.686 -18.172 -18.531 1 98.81 154 GLY B N 1
ATOM 2444 C CA . GLY B 1 154 ? 1.968 -17.484 -18.547 1 98.81 154 GLY B CA 1
ATOM 2445 C C . GLY B 1 154 ? 2.762 -17.672 -17.266 1 98.81 154 GLY B C 1
ATOM 2446 O O . GLY B 1 154 ? 3.986 -17.828 -17.312 1 98.81 154 GLY B O 1
ATOM 2447 N N . ILE B 1 155 ? 2.127 -17.656 -16.141 1 98.81 155 ILE B N 1
ATOM 2448 C CA . ILE B 1 155 ? 2.787 -17.859 -14.859 1 98.81 155 ILE B CA 1
ATOM 2449 C C . ILE B 1 155 ? 3.32 -19.281 -14.781 1 98.81 155 ILE B C 1
ATOM 2451 O O . ILE B 1 155 ? 4.457 -19.5 -14.359 1 98.81 155 ILE B O 1
ATOM 2455 N N . VAL B 1 156 ? 2.521 -20.266 -15.195 1 98.69 156 VAL B N 1
ATOM 2456 C CA . VAL B 1 156 ? 2.941 -21.672 -15.18 1 98.69 156 VAL B CA 1
ATOM 2457 C C . VAL B 1 156 ? 4.16 -21.844 -16.078 1 98.69 156 VAL B C 1
ATOM 2459 O O . VAL B 1 156 ? 5.105 -22.562 -15.727 1 98.69 156 VAL B O 1
ATOM 2462 N N . ALA B 1 157 ? 4.145 -21.203 -17.266 1 98.56 157 ALA B N 1
ATOM 2463 C CA . ALA B 1 157 ? 5.293 -21.281 -18.172 1 98.56 157 ALA B CA 1
ATOM 2464 C C . ALA B 1 157 ? 6.551 -20.734 -17.516 1 98.56 157 ALA B C 1
ATOM 2466 O O . ALA B 1 157 ? 7.625 -21.328 -17.609 1 98.56 157 ALA B O 1
ATOM 2467 N N . TRP B 1 158 ? 6.469 -19.641 -16.859 1 98.44 158 TRP B N 1
ATOM 2468 C CA . TRP B 1 158 ? 7.594 -19.047 -16.156 1 98.44 158 TRP B CA 1
ATOM 2469 C C . TRP B 1 158 ? 8.133 -20 -15.086 1 98.44 158 TRP B C 1
ATOM 2471 O O . TRP B 1 158 ? 9.344 -20.156 -14.938 1 98.44 158 TRP B O 1
ATOM 2481 N N . ILE B 1 159 ? 7.219 -20.594 -14.273 1 98 159 ILE B N 1
ATOM 2482 C CA . ILE B 1 159 ? 7.59 -21.531 -13.219 1 98 159 ILE B CA 1
ATOM 2483 C C . ILE B 1 159 ? 8.383 -22.688 -13.82 1 98 159 ILE B C 1
ATOM 2485 O O . ILE B 1 159 ? 9.438 -23.062 -13.297 1 98 159 ILE B O 1
ATOM 2489 N N . ARG B 1 160 ? 7.891 -23.219 -14.93 1 96.94 160 ARG B N 1
ATOM 2490 C CA . ARG B 1 160 ? 8.57 -24.328 -15.594 1 96.94 160 ARG B CA 1
ATOM 2491 C C . ARG B 1 160 ? 9.992 -23.938 -15.992 1 96.94 160 ARG B C 1
ATOM 2493 O O . ARG B 1 160 ? 10.93 -24.719 -15.789 1 96.94 160 ARG B O 1
ATOM 2500 N N . GLU B 1 161 ? 10.031 -22.766 -16.578 1 96.94 161 GLU B N 1
ATOM 2501 C CA . GLU B 1 161 ? 11.344 -22.281 -17 1 96.94 161 GLU B CA 1
ATOM 2502 C C . GLU B 1 161 ? 12.281 -22.125 -15.812 1 96.94 161 GLU B C 1
ATOM 2504 O O . GLU B 1 161 ? 13.469 -22.453 -15.891 1 96.94 161 GLU B O 1
ATOM 2509 N N . THR B 1 162 ? 11.758 -21.594 -14.742 1 96.31 162 THR B N 1
ATOM 2510 C CA . THR B 1 162 ? 12.547 -21.359 -13.531 1 96.31 162 THR B CA 1
ATOM 2511 C C . THR B 1 162 ? 13.016 -22.688 -12.938 1 96.31 162 THR B C 1
ATOM 2513 O O . THR B 1 162 ? 14.164 -22.812 -12.5 1 96.31 162 THR B O 1
ATOM 2516 N N . LEU B 1 163 ? 12.195 -23.719 -12.922 1 94.56 163 LEU B N 1
ATOM 2517 C CA . LEU B 1 163 ? 12.539 -25.047 -12.414 1 94.56 163 LEU B CA 1
ATOM 2518 C C . LEU B 1 163 ? 13.602 -25.703 -13.289 1 94.56 163 LEU B C 1
ATOM 2520 O O . LEU B 1 163 ? 14.523 -26.344 -12.773 1 94.56 163 LEU B O 1
ATOM 2524 N N . ALA B 1 164 ? 13.453 -25.484 -14.562 1 92.19 164 ALA B N 1
ATOM 2525 C CA . ALA B 1 164 ? 14.406 -26.062 -15.5 1 92.19 164 ALA B CA 1
ATOM 2526 C C . ALA B 1 164 ? 15.805 -25.469 -15.305 1 92.19 164 ALA B C 1
ATOM 2528 O O . ALA B 1 164 ? 16.797 -26.188 -15.375 1 92.19 164 ALA B O 1
ATOM 2529 N N . LEU B 1 165 ? 15.805 -24.203 -15.102 1 88.94 165 LEU B N 1
ATOM 2530 C CA . LEU B 1 165 ? 17.078 -23.516 -14.922 1 88.94 165 LEU B CA 1
ATOM 2531 C C . LEU B 1 165 ? 17.75 -23.953 -13.617 1 88.94 165 LEU B C 1
ATOM 2533 O O . LEU B 1 165 ? 18.969 -23.984 -13.523 1 88.94 165 LEU B O 1
ATOM 2537 N N . ALA B 1 166 ? 17.031 -24.25 -12.602 1 83.38 166 ALA B N 1
ATOM 2538 C CA . ALA B 1 166 ? 17.562 -24.672 -11.305 1 83.38 166 ALA B CA 1
ATOM 2539 C C . ALA B 1 166 ? 18.109 -26.094 -11.375 1 83.38 166 ALA B C 1
ATOM 2541 O O . ALA B 1 166 ? 19.047 -26.438 -10.641 1 83.38 166 ALA B O 1
ATOM 2542 N N . SER B 1 167 ? 17.516 -26.906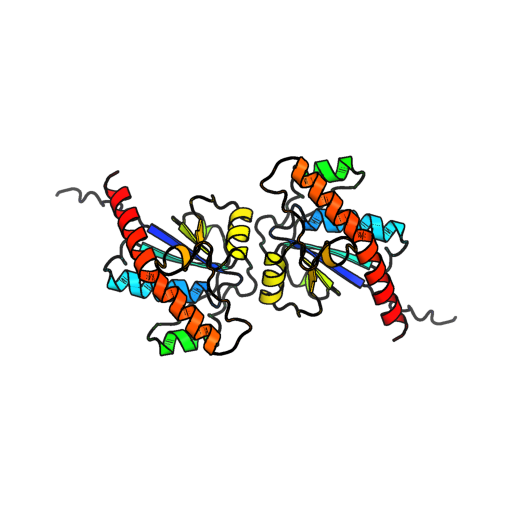 -12.141 1 77.38 167 SER B N 1
ATOM 2543 C CA . SER B 1 167 ? 17.969 -28.281 -12.305 1 77.38 167 SER B CA 1
ATOM 2544 C C . SER B 1 167 ? 19.281 -28.359 -13.086 1 77.38 167 SER B C 1
ATOM 2546 O O . SER B 1 167 ? 20.047 -29.297 -12.938 1 77.38 167 SER B O 1
ATOM 2548 N N . ASP B 1 168 ? 19.469 -27.359 -13.891 1 69.12 168 ASP B N 1
ATOM 2549 C CA . ASP B 1 168 ? 20.688 -27.344 -14.703 1 69.12 168 ASP B CA 1
ATOM 2550 C C . ASP B 1 168 ? 21.875 -26.844 -13.891 1 69.12 168 ASP B C 1
ATOM 2552 O O . ASP B 1 168 ? 23.031 -27.047 -14.281 1 69.12 168 ASP B O 1
ATOM 2556 N N . ARG B 1 169 ? 21.625 -26.297 -12.75 1 58.53 169 ARG B N 1
ATOM 2557 C CA . ARG B 1 169 ? 22.75 -25.859 -11.922 1 58.53 169 ARG B CA 1
ATOM 2558 C C . ARG B 1 169 ? 23.188 -26.969 -10.961 1 58.53 169 ARG B C 1
ATOM 2560 O O . ARG B 1 169 ? 22.375 -27.797 -10.555 1 58.53 169 ARG B O 1
#

Radius of gyration: 23.1 Å; Cα contacts (8 Å, |Δi|>4): 630; chains: 2; bounding box: 45×81×65 Å

Organism: NCBI:txid1408189

Solvent-accessible surface area (backbone atoms only — not comparable to full-atom values): 18019 Å² total; per-residue (Å²): 126,82,77,73,71,76,73,78,72,71,63,49,26,41,31,22,28,25,58,41,16,28,43,71,11,44,49,43,37,47,54,41,49,53,54,35,48,75,68,71,40,56,90,42,46,46,78,40,46,17,3,54,25,60,86,39,52,72,32,57,45,38,68,69,47,34,51,53,32,44,75,74,71,43,78,57,85,52,68,17,30,45,72,48,78,90,54,68,78,44,61,32,37,34,16,38,37,70,50,36,48,51,44,41,46,74,68,66,48,58,69,91,34,53,43,51,46,30,73,30,14,90,86,46,56,90,85,42,56,53,62,76,31,85,88,54,58,73,67,31,46,53,50,31,52,51,51,44,57,56,12,38,64,38,47,52,52,50,51,52,52,52,50,53,57,54,68,74,100,127,82,76,73,71,76,73,77,71,69,62,48,27,40,32,23,28,24,58,43,16,28,46,70,11,46,50,42,37,48,55,39,49,52,52,33,48,75,68,70,40,56,89,43,46,47,79,40,47,16,3,54,24,61,85,37,52,72,31,56,44,39,68,67,47,34,50,51,32,44,75,73,71,42,76,55,84,52,68,18,31,43,72,48,78,91,54,68,77,45,61,32,37,33,15,38,36,69,50,36,46,51,43,40,46,74,71,66,49,58,69,92,33,51,43,50,45,28,74,30,14,90,85,46,54,89,88,42,56,54,62,75,30,87,89,54,59,73,67,31,46,52,50,30,52,50,51,44,56,56,12,37,62,38,50,51,51,51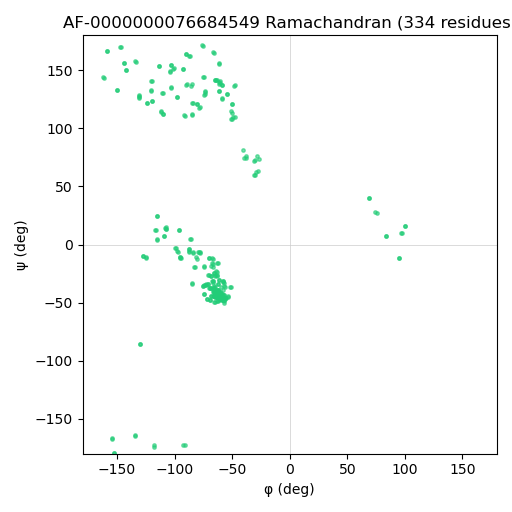,51,51,52,53,49,52,57,54,68,72,99

Nearest PDB structures (foldseek):
  1u2p-assembly1_A  TM=9.739E-01  e=1.171E-19  Mycobacterium tuberculosis
  3js5-assembly1_A  TM=9.396E-01  e=1.508E-16  Entamoeba histolytica HM-1:IMSS
  1c0e-assembly2_B  TM=9.213E-01  e=4.480E-15  Bos taurus
  5jnu-assembly1_B  TM=9.262E-01  e=1.149E-14  Mus musculus
  3jvi-assembly1_A  TM=9.167E-01  e=5.884E-14  Entamoeba histolytica HM-1:IMSS

Foldseek 3Di:
DPPPPPPPQAAAEEEEEEAAQQALRLLLQFLLCVVCVVVVNNVRYHYYYAHLDHPQAQHFHDPLRCVLQVVVPTHRGDGYHHDDPVCLPHQAYEYQAVVRLVSCVVVVNDNVRYYYQLVQQPVDDPRDGQQDCPPHDSVNSNSSSVSSNSNSVSVSVVSVVVSVVVVVD/DPPPPPPPQAAAEEEEEEAAQQALRLLLQFLLCVVCVVVVNNVRYHYYYAHLDHPQAQHFHDPLRCVLQVVVPTHRGDGYHHDDPVCLPHQAYEYQAVVRLVSCVVVVNDNVRYYYQLVQQPVDDPRDGQQDCPPHDSVSSNSSSVSSNSNSVSVSVVSVVVSVVVVVD

pLDDT: mean 92.9, std 13.71, range [31.47, 98.94]

Sequence (338 aa):
MPFSSSLRTETVYVVFVCSGNICRSPMAEIILRDAVENAGLDSDVLLGSCGIGGWHVGESADPRAQKELVRAGYDPTHTAAQLGKEHSDATLFIAMDSSHVQGLKHAGIPKERIRLLRSFDPKSPKGAEVADPYYGGRDGFVRTREEIEAAADGIVAWIRETLALASDRMPFSSSLRTETVYVVFVCSGNICRSPMAEIILRDAVENAGLDSDVLLGSCGIGGWHVGESADPRAQKELVRAGYDPTHTAAQLGKEHSDATLFIAMDSSHVQGLKHAGIPKERIRLLRSFDPKSPKGAEVADPYYGGRDGFVRTREEIEAAADGIVAWIRETLALASDR

InterPro domains:
  IPR017867 Protein-tyrosine phosphatase, low molecular weight [PR00719] (14-31)
  IPR017867 Protein-tyrosine phosphatase, low molecular weight [PR00719] (57-73)
  IPR017867 Protein-tyrosine phosphatase, low molecular weight [PR00719] (89-104)
  IPR017867 Protein-tyrosine phosphatase, low molecular weight [PR00719] (130-145)
  IPR023485 Phosphotyrosine protein phosphatase I [PF01451] (14-161)
  IPR023485 Phosphotyrosine protein phosphatase I [SM00226] (12-158)
  IPR036196 Phosphotyrosine protein phosphatase I superfamily [SSF52788] (11-159)
  IPR050438 Low Molecular Weight Phosphotyrosine Protein Phosphatase [PTHR11717] (10-159)

Secondary structure (DSSP, 8-state):
-----------EEEEEEESSSSSHHHHHHHHHHHHHHHTT-TTTEEEEEEESS-TTTTPPPPHHHHHHHHHTT--------BS-GGGTT-SEEEESSHHHHHHHHHTT--GGGEEEGGGG-TTSPTT-----GGGS-HHHHHHHHHHHHHHHHHHHHHHHHHHHHHH--/-----------EEEEEEESSSSSHHHHHHHHHHHHHHHTT-TTTEEEEEEESS-TTTTPPPPHHHHHHHHHTT--------BS-GGGTT-SEEEESSHHHHHHHHHTT--GGGEEEGGGG-TTSPTT-----GGGS-HHHHHHHHHHHHHHHHHHHHHHHHHHHHHH--